Protein AF-A0A9X0QGB3-F1 (afdb_monomer_lite)

Secondary structure (DSSP, 8-state):
--SSSEEE--SSSS-SEEE-S-S--EEEEEEEE--SS-EEEEEEES-HHHHHHHHHHT---S---TTS--EEEEEEEEESBSS---EEEEEEE-STT-EEEEEEEEE-SSSBT-STTTS--SEEEEE-STT-EEEEEEEE--SS-SEEE-SSSEEEEEEEEE--S--SSGGGSEETTEEB--SEEE-TT-SEEEEEEEEEEE-B-SS---EEEEEEE----TEEEEEEEEEEE-SSB-EEEEEETTBSPPBSGGGTT-EEEEEEE-

Radius of gyration: 17.64 Å; chains: 1; bounding box: 44×46×42 Å

pLDDT: mean 97.66, std 2.08, range [84.62, 98.94]

Organism: NCBI:txid3069689

Structure (mmCIF, N/CA/C/O backbone):
data_AF-A0A9X0QGB3-F1
#
_entry.id   AF-A0A9X0QGB3-F1
#
loop_
_atom_site.group_PDB
_atom_site.id
_atom_site.type_symbol
_atom_site.label_atom_id
_atom_site.label_alt_id
_atom_site.label_comp_id
_atom_site.label_asym_id
_atom_site.label_entity_id
_atom_site.label_seq_id
_atom_site.pdbx_PDB_ins_code
_atom_site.Cartn_x
_atom_site.Cartn_y
_atom_site.Cartn_z
_atom_site.occupancy
_atom_site.B_iso_or_equiv
_atom_site.auth_seq_id
_atom_site.auth_comp_id
_atom_site.auth_asym_id
_atom_site.auth_atom_id
_atom_site.pdbx_PDB_model_num
ATOM 1 N N . MET A 1 1 ? 3.458 -7.429 -21.457 1.00 93.25 1 MET A N 1
ATOM 2 C CA . MET A 1 1 ? 2.110 -7.986 -21.660 1.00 93.25 1 MET A CA 1
ATOM 3 C C . MET A 1 1 ? 2.120 -9.476 -21.364 1.00 93.25 1 MET A C 1
ATOM 5 O O . MET A 1 1 ? 2.859 -10.210 -22.015 1.00 93.25 1 MET A O 1
ATOM 9 N N . GLY A 1 2 ? 1.345 -9.898 -20.371 1.00 96.50 2 GLY A N 1
ATOM 10 C CA . GLY A 1 2 ? 0.976 -11.287 -20.128 1.00 96.50 2 GLY A CA 1
ATOM 11 C C . GLY A 1 2 ? -0.366 -11.629 -20.775 1.00 96.50 2 GLY A C 1
ATOM 12 O O . GLY A 1 2 ? -1.129 -10.748 -21.163 1.00 96.50 2 GLY A O 1
ATOM 13 N N . LEU A 1 3 ? -0.636 -12.925 -20.931 1.00 96.31 3 LEU A N 1
ATOM 14 C CA . LEU A 1 3 ? -1.880 -13.450 -21.494 1.00 96.31 3 LEU A CA 1
ATOM 15 C C . LEU A 1 3 ? -2.358 -14.616 -20.631 1.00 96.31 3 LEU A C 1
ATOM 17 O O . LEU A 1 3 ? -1.560 -15.483 -20.281 1.00 96.31 3 LEU A O 1
ATOM 21 N N . GLY A 1 4 ? -3.655 -14.643 -20.314 1.00 96.31 4 GLY A N 1
ATOM 22 C CA . GLY A 1 4 ? -4.267 -15.735 -19.552 1.00 96.31 4 GLY A CA 1
ATOM 23 C C . GLY A 1 4 ? -3.737 -15.862 -18.122 1.00 96.31 4 GLY A C 1
ATOM 24 O O . GLY A 1 4 ? -3.423 -16.973 -17.706 1.00 96.31 4 GLY A O 1
ATOM 25 N N . PHE A 1 5 ? -3.624 -14.740 -17.395 1.00 93.94 5 PHE A N 1
ATOM 26 C CA . PHE A 1 5 ? -3.055 -14.679 -16.041 1.00 93.94 5 PHE A CA 1
ATOM 27 C C . PHE A 1 5 ? -1.635 -15.255 -15.972 1.00 93.94 5 PHE A C 1
ATOM 29 O O . PHE A 1 5 ? -1.345 -16.171 -15.204 1.00 93.94 5 PHE A O 1
ATOM 36 N N . ALA A 1 6 ? -0.738 -14.728 -16.809 1.00 98.25 6 ALA A N 1
ATOM 37 C CA . ALA A 1 6 ? 0.665 -15.111 -16.760 1.00 98.25 6 ALA A CA 1
ATOM 38 C C . ALA A 1 6 ? 1.263 -14.734 -15.393 1.00 98.25 6 ALA A C 1
ATOM 40 O O . ALA A 1 6 ? 1.235 -13.566 -15.002 1.00 98.25 6 ALA A O 1
ATOM 41 N N . THR A 1 7 ? 1.808 -15.728 -14.689 1.00 98.31 7 THR A N 1
ATOM 42 C CA . THR A 1 7 ? 2.266 -15.574 -13.302 1.00 98.31 7 THR A CA 1
ATOM 43 C C . THR A 1 7 ? 3.784 -15.634 -13.193 1.00 98.31 7 THR A C 1
ATOM 45 O O . THR A 1 7 ? 4.412 -16.595 -13.645 1.00 98.31 7 THR A O 1
ATOM 48 N N . LEU A 1 8 ? 4.376 -14.637 -12.539 1.00 98.25 8 LEU A N 1
ATOM 49 C CA . LEU A 1 8 ? 5.788 -14.608 -12.161 1.00 98.25 8 LEU A CA 1
ATOM 50 C C . LEU A 1 8 ? 5.938 -14.956 -10.677 1.00 98.25 8 LEU A C 1
ATOM 52 O O . LEU A 1 8 ? 5.224 -14.402 -9.849 1.00 98.25 8 LEU A O 1
ATOM 56 N N . VAL A 1 9 ? 6.889 -15.840 -10.346 1.00 98.25 9 VAL A N 1
ATOM 57 C CA . VAL A 1 9 ? 7.173 -16.254 -8.957 1.00 98.25 9 VAL A CA 1
ATOM 58 C C . VAL A 1 9 ? 8.681 -16.159 -8.675 1.00 98.25 9 VAL A C 1
ATOM 60 O O . VAL A 1 9 ? 9.436 -17.042 -9.108 1.00 98.25 9 VAL A O 1
ATOM 63 N N . PRO A 1 10 ? 9.174 -15.119 -7.975 1.00 97.88 10 PRO A N 1
ATOM 64 C CA . PRO A 1 10 ? 10.599 -14.953 -7.712 1.00 97.88 10 PRO A CA 1
ATOM 65 C C . PRO A 1 10 ? 11.098 -15.984 -6.693 1.00 97.88 10 PRO A C 1
ATOM 67 O O . PRO A 1 10 ? 10.566 -16.104 -5.600 1.00 97.88 10 PRO A O 1
ATOM 70 N N . GLN A 1 11 ? 12.159 -16.724 -7.018 1.00 97.62 11 GLN A N 1
ATOM 71 C CA . GLN A 1 11 ? 12.606 -17.858 -6.187 1.00 97.62 11 GLN A CA 1
ATOM 72 C C . GLN A 1 11 ? 13.685 -17.511 -5.151 1.00 97.62 11 GLN A C 1
ATOM 74 O O . GLN A 1 11 ? 13.979 -18.316 -4.273 1.00 97.62 11 GLN A O 1
ATOM 79 N N . THR A 1 12 ? 14.333 -16.349 -5.272 1.00 97.31 12 THR A N 1
ATOM 80 C CA . THR A 1 12 ? 15.612 -16.068 -4.588 1.00 97.31 12 THR A CA 1
ATOM 81 C C . THR A 1 12 ? 15.587 -14.830 -3.690 1.00 97.31 12 THR A C 1
ATOM 83 O O . THR A 1 12 ? 16.646 -14.331 -3.315 1.00 97.31 12 THR A O 1
ATOM 86 N N . GLY A 1 13 ? 14.400 -14.305 -3.368 1.00 97.00 13 GLY A N 1
ATOM 87 C CA . GLY A 1 13 ? 14.244 -13.059 -2.604 1.00 97.00 13 GLY A CA 1
ATOM 88 C C . GLY A 1 13 ? 14.617 -11.792 -3.387 1.00 97.00 13 GLY A C 1
ATOM 89 O O . GLY A 1 13 ? 14.736 -10.711 -2.814 1.00 97.00 13 GLY A O 1
ATOM 90 N N . ARG A 1 14 ? 14.849 -11.916 -4.699 1.00 97.81 14 ARG A N 1
ATOM 91 C CA . ARG A 1 14 ? 15.014 -10.784 -5.619 1.00 97.81 14 ARG A CA 1
ATOM 92 C C . ARG A 1 14 ? 13.658 -10.411 -6.218 1.00 97.81 14 ARG A C 1
ATOM 94 O O . ARG A 1 14 ? 12.838 -11.314 -6.377 1.00 97.81 14 ARG A O 1
ATOM 101 N N . PRO A 1 15 ? 13.455 -9.150 -6.634 1.00 98.31 15 PRO A N 1
ATOM 102 C CA . PRO A 1 15 ? 12.232 -8.767 -7.327 1.00 98.31 15 PRO A CA 1
ATOM 103 C C . PRO A 1 15 ? 11.982 -9.644 -8.553 1.00 98.31 15 PRO A C 1
ATOM 105 O O . PRO A 1 15 ? 12.921 -10.036 -9.253 1.00 98.31 15 PRO A O 1
ATOM 108 N N . ALA A 1 16 ? 10.711 -9.935 -8.817 1.00 98.31 16 ALA A N 1
ATOM 109 C CA . ALA A 1 16 ? 10.294 -10.618 -10.034 1.00 98.31 16 ALA A CA 1
ATOM 110 C C . ALA A 1 16 ? 10.529 -9.736 -11.264 1.00 98.31 16 ALA A C 1
ATOM 112 O O . ALA A 1 16 ? 10.868 -10.240 -12.335 1.00 98.31 16 ALA A O 1
ATOM 113 N N . LEU A 1 17 ? 10.369 -8.420 -11.100 1.00 98.31 17 LEU A N 1
ATOM 114 C CA . LEU A 1 17 ? 10.538 -7.450 -12.167 1.00 98.31 17 LEU A CA 1
ATOM 115 C C . LEU A 1 17 ? 11.122 -6.145 -11.626 1.00 98.31 17 LEU A C 1
ATOM 117 O O . LEU A 1 17 ? 10.675 -5.610 -10.611 1.00 98.31 17 LEU A O 1
ATOM 121 N N . THR A 1 18 ? 12.119 -5.626 -12.337 1.00 98.25 18 THR A N 1
ATOM 122 C CA . THR A 1 18 ? 12.673 -4.293 -12.115 1.00 98.25 18 THR A CA 1
ATOM 123 C C . THR A 1 18 ? 12.705 -3.525 -13.431 1.00 98.25 18 THR A C 1
ATOM 125 O O . THR A 1 18 ? 13.035 -4.079 -14.480 1.00 98.25 18 THR A O 1
ATOM 128 N N . VAL A 1 19 ? 12.371 -2.241 -13.373 1.00 98.06 19 VAL A N 1
ATOM 129 C CA . VAL A 1 19 ? 12.471 -1.299 -14.492 1.00 98.06 19 VAL A CA 1
ATOM 130 C C . VAL A 1 19 ? 13.402 -0.172 -14.072 1.00 98.06 19 VAL A C 1
ATOM 132 O O . VAL A 1 19 ? 13.323 0.328 -12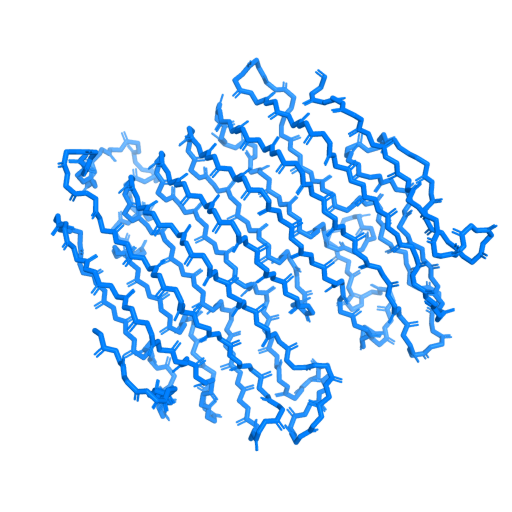.951 1.00 98.06 19 VAL A O 1
ATOM 135 N N . THR A 1 20 ? 14.337 0.198 -14.941 1.00 96.81 20 THR A N 1
ATOM 136 C CA . THR A 1 20 ? 15.199 1.368 -14.728 1.00 96.81 20 THR A CA 1
ATOM 137 C C . THR A 1 20 ? 14.420 2.664 -14.947 1.00 96.81 20 THR A C 1
ATOM 139 O O . THR A 1 20 ? 13.311 2.634 -15.454 1.00 96.81 20 THR A O 1
ATOM 142 N N . ASP A 1 21 ? 15.001 3.808 -14.603 1.00 97.00 21 ASP A N 1
ATOM 143 C CA . ASP A 1 21 ? 14.360 5.107 -14.823 1.00 97.00 21 ASP A CA 1
ATOM 144 C C . ASP A 1 21 ? 14.373 5.485 -16.318 1.00 97.00 21 ASP A C 1
ATOM 146 O O . ASP A 1 21 ? 15.359 6.023 -16.824 1.00 97.00 21 ASP A O 1
ATOM 150 N N . VAL A 1 22 ? 13.337 5.076 -17.055 1.00 97.31 22 VAL A N 1
ATOM 151 C CA . VAL A 1 22 ? 13.201 5.248 -18.511 1.00 97.31 22 VAL A CA 1
ATOM 152 C C . VAL A 1 22 ? 11.745 5.517 -18.902 1.00 97.31 22 VAL A C 1
ATOM 154 O O . VAL A 1 22 ? 10.813 5.118 -18.203 1.00 97.31 22 VAL A O 1
A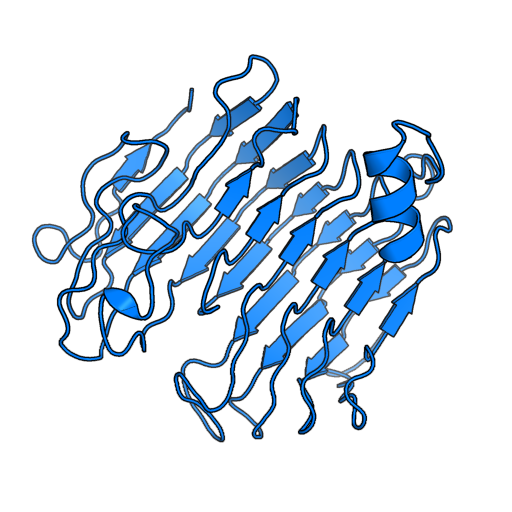TOM 157 N N . ASP A 1 23 ? 11.560 6.149 -20.058 1.00 98.38 23 ASP A N 1
ATOM 158 C CA . ASP A 1 23 ? 10.240 6.464 -20.606 1.00 98.38 23 ASP A CA 1
ATOM 159 C C . ASP A 1 23 ? 9.480 5.215 -21.094 1.00 98.38 23 ASP A C 1
ATOM 161 O O . ASP A 1 23 ? 10.065 4.283 -21.656 1.00 98.38 23 ASP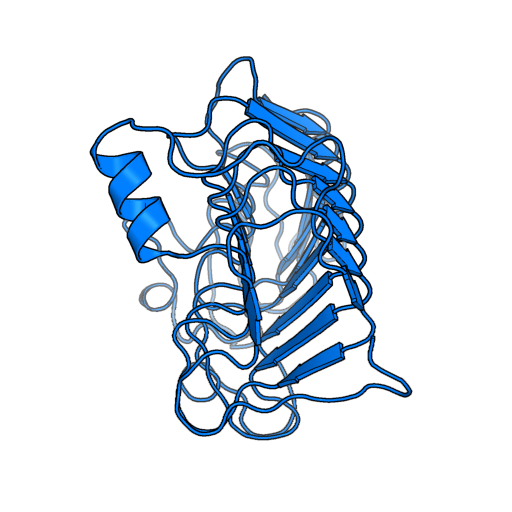 A O 1
ATOM 165 N N . GLY A 1 24 ? 8.151 5.259 -20.993 1.00 98.31 24 GLY A N 1
ATOM 166 C CA . GLY A 1 24 ? 7.229 4.497 -21.839 1.00 98.31 24 GLY A CA 1
ATOM 167 C C . GLY A 1 24 ? 7.189 2.981 -21.644 1.00 98.31 24 GLY A C 1
ATOM 168 O O . GLY A 1 24 ? 6.724 2.271 -22.540 1.00 98.31 24 GLY A O 1
ATOM 169 N N . VAL A 1 25 ? 7.671 2.446 -20.520 1.00 98.69 25 VAL A N 1
ATOM 170 C CA . VAL A 1 25 ? 7.584 1.003 -20.255 1.00 98.69 25 VAL A CA 1
ATOM 171 C C . VAL A 1 25 ? 6.155 0.639 -19.867 1.00 98.69 25 VAL A C 1
ATOM 173 O O . VAL A 1 25 ? 5.602 1.202 -18.931 1.00 98.69 25 VAL A O 1
ATOM 176 N N . GLN A 1 26 ? 5.566 -0.335 -20.560 1.00 98.62 26 GLN A N 1
ATOM 177 C CA . GLN A 1 26 ? 4.203 -0.808 -20.300 1.00 98.62 26 GLN A CA 1
ATOM 178 C C . GLN A 1 26 ? 4.228 -2.249 -19.782 1.00 98.62 26 GLN A C 1
ATOM 180 O O . GLN A 1 26 ? 4.602 -3.187 -20.500 1.00 98.62 26 GLN A O 1
ATOM 185 N N . ILE A 1 27 ? 3.822 -2.435 -18.529 1.00 98.62 27 ILE A N 1
ATOM 186 C CA . ILE A 1 27 ? 3.686 -3.743 -17.886 1.00 98.62 27 ILE A CA 1
ATOM 187 C C . ILE A 1 27 ? 2.198 -4.038 -17.782 1.00 98.62 27 ILE A C 1
ATOM 189 O O . ILE A 1 27 ? 1.470 -3.286 -17.152 1.00 98.62 27 ILE A O 1
ATOM 193 N N . THR A 1 28 ? 1.743 -5.126 -18.402 1.00 98.44 28 THR A N 1
ATOM 194 C CA . THR A 1 28 ? 0.307 -5.411 -18.466 1.00 98.44 28 THR A CA 1
ATOM 195 C C . THR A 1 28 ? -0.032 -6.880 -18.290 1.00 98.44 28 THR A C 1
ATOM 197 O O . THR A 1 28 ? 0.720 -7.729 -18.785 1.00 98.44 28 THR A O 1
ATOM 200 N N . GLY A 1 29 ? -1.164 -7.172 -17.642 1.00 98.25 29 GLY A N 1
ATOM 201 C CA . GLY A 1 29 ? -1.794 -8.498 -17.611 1.00 98.25 29 GLY A CA 1
ATOM 202 C C . GLY A 1 29 ? -0.965 -9.577 -16.913 1.00 98.25 29 GLY A C 1
ATOM 203 O O . GLY A 1 29 ? -0.804 -10.677 -17.455 1.00 98.25 29 GLY A O 1
ATOM 204 N N . LEU A 1 30 ? -0.382 -9.256 -15.756 1.00 98.56 30 LEU A N 1
ATOM 205 C CA . LEU A 1 30 ? 0.487 -10.160 -14.995 1.00 98.56 30 LEU A CA 1
ATOM 206 C C . LEU A 1 30 ? -0.054 -10.409 -13.591 1.00 98.56 30 LEU A C 1
ATOM 208 O O . LEU A 1 30 ? -0.553 -9.499 -12.940 1.00 98.56 30 LEU A O 1
ATOM 212 N N . ILE A 1 31 ? 0.162 -11.625 -13.094 1.00 98.62 31 ILE A N 1
ATOM 213 C CA . ILE A 1 31 ? 0.163 -11.900 -11.657 1.00 98.62 31 ILE A CA 1
ATOM 214 C C . ILE A 1 31 ? 1.617 -11.994 -11.195 1.00 98.62 31 ILE A C 1
ATOM 216 O O . ILE A 1 31 ? 2.439 -12.667 -11.821 1.00 98.62 31 ILE A O 1
ATOM 220 N N . VAL A 1 32 ? 1.944 -11.365 -10.074 1.00 98.75 32 VAL A N 1
ATOM 221 C CA . VAL A 1 32 ? 3.217 -11.541 -9.379 1.00 98.75 32 VAL A CA 1
ATOM 222 C C . VAL A 1 32 ? 2.941 -12.205 -8.032 1.00 98.75 32 VAL A C 1
ATOM 224 O O . VAL A 1 32 ? 2.448 -11.577 -7.098 1.00 98.75 32 VAL A O 1
ATOM 227 N N . ASP A 1 33 ? 3.224 -13.504 -7.953 1.00 98.44 33 ASP A N 1
ATOM 228 C CA . ASP A 1 33 ? 3.024 -14.322 -6.752 1.00 98.44 33 ASP A CA 1
ATOM 229 C C . ASP A 1 33 ? 4.316 -14.314 -5.932 1.00 98.44 33 ASP A C 1
ATOM 231 O O . ASP A 1 33 ? 5.399 -14.556 -6.474 1.00 98.44 33 ASP A O 1
ATOM 235 N N . ALA A 1 34 ? 4.240 -14.041 -4.633 1.00 98.69 34 ALA A N 1
ATOM 236 C CA . ALA A 1 34 ? 5.412 -14.070 -3.772 1.00 98.69 34 ALA A CA 1
ATOM 237 C C . ALA A 1 34 ? 5.988 -15.490 -3.695 1.00 98.69 34 ALA A C 1
ATOM 239 O O . ALA A 1 34 ? 5.269 -16.473 -3.516 1.00 98.69 34 ALA A O 1
ATOM 240 N N . GLY A 1 35 ? 7.309 -15.604 -3.821 1.00 98.00 35 GLY A N 1
ATOM 241 C CA . GLY A 1 35 ? 7.983 -16.892 -3.718 1.00 98.00 35 GLY A CA 1
ATOM 242 C C . GLY A 1 35 ? 8.374 -17.276 -2.290 1.00 98.00 35 GLY A C 1
ATOM 243 O O . GLY A 1 35 ? 8.148 -16.523 -1.342 1.00 98.00 35 GLY A O 1
ATOM 244 N N . PRO A 1 36 ? 9.017 -18.446 -2.129 1.00 96.56 36 PRO A N 1
ATOM 245 C CA . PRO A 1 36 ? 9.307 -19.035 -0.819 1.00 96.56 36 PRO A CA 1
ATOM 246 C C . PRO A 1 36 ? 10.384 -18.291 -0.014 1.00 96.56 36 PRO A C 1
ATOM 248 O O . PRO A 1 36 ? 10.528 -18.525 1.183 1.00 96.56 36 PRO A O 1
ATOM 251 N N . VAL A 1 37 ? 11.172 -17.428 -0.662 1.00 98.12 37 VAL A N 1
ATOM 252 C CA . VAL A 1 37 ? 12.178 -16.579 -0.012 1.00 98.12 37 VAL A CA 1
ATOM 253 C C . VAL A 1 37 ? 11.680 -15.141 -0.057 1.00 98.12 37 VAL A C 1
ATOM 255 O O . VAL A 1 37 ? 11.424 -14.628 -1.148 1.00 98.12 37 VAL A O 1
ATOM 258 N N . ASN A 1 38 ? 11.595 -14.497 1.112 1.00 98.69 38 ASN A N 1
ATOM 259 C CA . ASN A 1 38 ? 11.112 -13.123 1.232 1.00 98.69 38 ASN A CA 1
ATOM 260 C C . ASN A 1 38 ? 11.843 -12.186 0.264 1.00 98.69 38 ASN A C 1
ATOM 262 O O . ASN A 1 38 ? 13.071 -12.070 0.319 1.00 98.69 38 ASN A O 1
ATOM 266 N N . SER A 1 39 ? 11.083 -11.496 -0.582 1.00 98.75 39 SER A N 1
ATOM 267 C CA . SER A 1 39 ? 11.616 -10.437 -1.444 1.00 98.75 39 SER A CA 1
ATOM 268 C C . SER A 1 39 ? 11.451 -9.078 -0.771 1.00 98.75 39 SER A C 1
ATOM 270 O O . SER A 1 39 ? 10.412 -8.813 -0.176 1.00 98.75 39 SER A O 1
ATOM 272 N N . SER A 1 40 ? 12.450 -8.194 -0.856 1.00 98.19 40 SER A N 1
ATOM 273 C CA . SER A 1 40 ? 12.273 -6.820 -0.354 1.00 98.19 40 SER A CA 1
ATOM 274 C C . SER A 1 40 ? 11.158 -6.100 -1.116 1.00 98.19 40 SER A C 1
ATOM 276 O O . SER A 1 40 ? 10.321 -5.442 -0.512 1.00 98.19 40 SER A O 1
ATOM 278 N N . THR A 1 41 ? 11.132 -6.289 -2.434 1.00 98.62 41 THR A N 1
ATOM 279 C CA . THR A 1 41 ? 10.084 -5.837 -3.350 1.00 98.62 41 THR A CA 1
ATOM 280 C C . THR A 1 41 ? 9.747 -6.950 -4.337 1.00 98.62 41 THR A C 1
ATOM 282 O O . THR A 1 41 ? 10.635 -7.733 -4.682 1.00 98.62 41 THR A O 1
ATOM 285 N N . LEU A 1 42 ? 8.500 -7.042 -4.810 1.00 98.81 42 LEU A N 1
ATOM 286 C CA . LEU A 1 42 ? 8.146 -7.949 -5.914 1.00 98.81 42 LEU A CA 1
ATOM 287 C C . LEU A 1 42 ? 8.301 -7.261 -7.274 1.00 98.81 42 LEU A C 1
ATOM 289 O O . LEU A 1 42 ? 8.896 -7.839 -8.188 1.00 98.81 42 LEU A O 1
ATOM 293 N N . VAL A 1 43 ? 7.814 -6.025 -7.388 1.00 98.88 43 VAL A N 1
ATOM 294 C CA . VAL A 1 43 ? 7.951 -5.165 -8.569 1.00 98.88 43 VAL A CA 1
ATOM 295 C C . VAL A 1 43 ? 8.537 -3.820 -8.164 1.00 98.88 43 VAL A C 1
ATOM 297 O O . VAL A 1 43 ? 8.126 -3.218 -7.174 1.00 98.88 43 VAL A O 1
ATOM 300 N N . GLN A 1 44 ? 9.498 -3.348 -8.953 1.00 98.75 44 GLN A N 1
ATOM 301 C CA . GLN A 1 44 ? 10.169 -2.073 -8.736 1.00 98.75 44 GLN A CA 1
ATOM 302 C C . GLN A 1 44 ? 10.284 -1.274 -10.037 1.00 98.75 44 GLN A C 1
ATOM 304 O O . GLN A 1 44 ? 10.848 -1.770 -11.015 1.00 98.75 44 GLN A O 1
ATOM 309 N N . LEU A 1 45 ? 9.835 -0.018 -10.029 1.00 98.62 45 LEU A N 1
ATOM 310 C CA . LEU A 1 45 ? 10.067 0.942 -11.115 1.00 98.62 45 LEU A CA 1
ATOM 311 C C . LEU A 1 45 ? 10.992 2.051 -10.619 1.00 98.62 45 LEU A C 1
ATOM 313 O O . LEU A 1 45 ? 10.659 2.747 -9.667 1.00 98.62 45 LEU A O 1
ATOM 317 N N . GLY A 1 46 ? 12.158 2.206 -11.239 1.00 97.81 46 GLY A N 1
ATOM 318 C CA . GLY A 1 46 ? 13.215 3.102 -10.776 1.00 97.81 46 GLY A CA 1
ATOM 319 C C . GLY A 1 46 ? 14.004 2.526 -9.589 1.00 97.81 46 GLY A C 1
ATOM 320 O O . GLY A 1 46 ? 13.510 1.724 -8.795 1.00 97.81 46 GLY A O 1
ATOM 321 N N . ASN A 1 47 ? 15.274 2.915 -9.455 1.00 96.25 47 ASN A N 1
ATOM 322 C CA . ASN A 1 47 ? 16.198 2.316 -8.485 1.00 96.25 47 ASN A CA 1
ATOM 323 C C . ASN A 1 47 ? 16.073 2.932 -7.075 1.00 96.25 47 ASN A C 1
ATOM 325 O O . ASN A 1 47 ? 16.390 4.107 -6.897 1.00 96.25 47 ASN A O 1
ATOM 329 N N . SER A 1 48 ? 15.754 2.130 -6.050 1.00 94.12 48 SER A N 1
ATOM 330 C CA . SER A 1 48 ? 15.555 2.613 -4.666 1.00 94.12 48 SER A CA 1
ATOM 331 C C . SER A 1 48 ? 16.787 3.308 -4.101 1.00 94.12 48 SER A C 1
ATOM 333 O O . SER A 1 48 ? 16.682 4.333 -3.441 1.00 94.12 48 SER A O 1
ATOM 335 N N . ARG A 1 49 ? 17.990 2.767 -4.352 1.00 93.88 49 ARG A N 1
ATOM 336 C CA . ARG A 1 49 ? 19.228 3.329 -3.788 1.00 93.88 49 ARG A CA 1
ATOM 337 C C . ARG A 1 49 ? 19.525 4.699 -4.377 1.00 93.88 49 ARG A C 1
ATOM 339 O O . ARG A 1 49 ? 19.956 5.586 -3.644 1.00 93.88 49 ARG A O 1
ATOM 346 N N . LEU A 1 50 ? 19.298 4.866 -5.680 1.00 95.25 50 LEU A N 1
ATOM 347 C CA . LEU A 1 50 ? 19.415 6.167 -6.332 1.00 95.25 50 LEU A CA 1
ATOM 348 C C . LEU A 1 50 ? 18.333 7.124 -5.837 1.00 95.25 50 LEU A C 1
ATOM 350 O O . LEU A 1 50 ? 18.648 8.285 -5.602 1.00 95.25 50 LEU A O 1
ATOM 354 N N . ARG A 1 51 ? 17.106 6.639 -5.606 1.00 95.50 51 ARG A N 1
ATOM 355 C CA . ARG A 1 51 ? 16.007 7.450 -5.070 1.00 95.50 51 ARG A CA 1
ATOM 356 C C . ARG A 1 51 ? 16.312 7.973 -3.676 1.00 95.50 51 ARG A C 1
ATOM 358 O O . ARG A 1 51 ? 16.352 9.179 -3.473 1.00 95.50 51 ARG A O 1
ATOM 365 N N . SER A 1 52 ? 16.655 7.087 -2.746 1.00 93.75 52 SER A N 1
ATOM 366 C CA . SER A 1 52 ? 17.021 7.488 -1.387 1.00 93.75 52 SER A CA 1
ATOM 367 C C . SER A 1 52 ? 18.245 8.407 -1.359 1.00 93.75 52 SER A C 1
ATOM 369 O O . SER A 1 52 ? 18.336 9.292 -0.510 1.00 93.75 52 SER A O 1
ATOM 371 N N . PHE A 1 53 ? 19.207 8.214 -2.269 1.00 95.56 53 PHE A N 1
ATOM 372 C CA . PHE A 1 53 ? 20.339 9.128 -2.412 1.00 95.56 53 PHE A CA 1
ATOM 373 C C . PHE A 1 53 ? 19.887 10.510 -2.904 1.00 95.56 53 PHE A C 1
ATOM 375 O O . PHE A 1 53 ? 20.284 11.513 -2.313 1.00 95.56 53 PHE A O 1
ATOM 382 N N . ALA A 1 54 ? 19.040 10.561 -3.934 1.00 93.50 54 ALA A N 1
ATOM 383 C CA . ALA A 1 54 ? 18.475 11.793 -4.474 1.00 93.50 54 ALA A CA 1
ATOM 384 C C . ALA A 1 54 ? 17.731 12.595 -3.395 1.00 93.50 54 ALA A C 1
ATOM 386 O O . ALA A 1 54 ? 18.066 13.757 -3.162 1.00 93.50 54 ALA A O 1
ATOM 387 N N . ASP A 1 55 ? 16.831 11.941 -2.655 1.00 91.25 55 ASP A N 1
ATOM 388 C CA . ASP A 1 55 ? 16.055 12.559 -1.573 1.00 91.25 55 ASP A CA 1
ATOM 389 C C . ASP A 1 55 ? 16.953 13.087 -0.451 1.00 91.25 55 ASP A C 1
ATOM 391 O O . ASP A 1 55 ? 16.805 14.221 0.003 1.00 91.25 55 ASP A O 1
ATOM 395 N N . ARG A 1 56 ? 17.938 12.286 -0.021 1.00 92.94 56 ARG A N 1
ATOM 396 C CA . ARG A 1 56 ? 18.843 12.648 1.079 1.00 92.94 56 ARG A CA 1
ATOM 397 C C . ARG A 1 56 ? 19.648 13.914 0.794 1.00 92.94 56 ARG A C 1
ATOM 399 O O . ARG A 1 56 ? 19.972 14.647 1.728 1.00 92.94 56 ARG A O 1
ATOM 406 N N . PHE A 1 57 ? 20.024 14.131 -0.462 1.00 94.19 57 PHE A N 1
ATOM 407 C CA . PHE A 1 57 ? 20.849 15.267 -0.870 1.00 94.19 57 PHE A CA 1
ATOM 408 C C . PHE A 1 57 ? 20.055 16.370 -1.578 1.00 94.19 57 PHE A C 1
ATOM 410 O O . PHE A 1 57 ? 20.652 17.376 -1.960 1.00 94.19 57 PHE A O 1
ATOM 417 N N . GLY A 1 58 ? 18.736 16.211 -1.734 1.00 89.69 58 GLY A N 1
ATOM 418 C CA . GLY A 1 58 ? 17.878 17.174 -2.426 1.00 89.69 58 GLY A CA 1
ATOM 419 C C . GLY A 1 58 ? 18.291 17.402 -3.882 1.00 89.69 58 GLY A C 1
ATOM 420 O O . GLY A 1 58 ? 18.214 18.527 -4.373 1.00 89.69 58 GLY A O 1
ATOM 421 N N . ILE A 1 59 ? 18.792 16.363 -4.555 1.00 92.12 59 ILE A N 1
ATOM 422 C CA . ILE A 1 59 ? 19.209 16.429 -5.960 1.00 92.12 59 ILE A CA 1
ATOM 423 C C . ILE A 1 59 ? 18.202 15.695 -6.836 1.00 92.12 59 ILE A C 1
ATOM 425 O O . ILE A 1 59 ? 17.636 14.687 -6.427 1.00 92.12 59 ILE A O 1
ATOM 429 N N . ASN A 1 60 ? 18.014 16.164 -8.066 1.00 86.75 60 ASN A N 1
ATOM 430 C CA . ASN A 1 60 ? 17.160 15.473 -9.018 1.00 86.75 60 ASN A CA 1
ATOM 431 C C . ASN A 1 60 ? 17.985 14.469 -9.843 1.00 86.75 60 ASN A C 1
ATOM 433 O O . ASN A 1 60 ? 18.857 14.871 -10.614 1.00 86.75 60 ASN A O 1
ATOM 437 N N . LEU A 1 61 ? 17.721 13.173 -9.651 1.00 92.44 61 LEU A N 1
ATOM 438 C CA . LEU A 1 61 ? 18.306 12.076 -10.433 1.00 92.44 61 LEU A CA 1
ATOM 439 C C . LEU A 1 61 ? 17.272 11.289 -11.248 1.00 92.44 61 LEU A C 1
ATOM 441 O O . LEU A 1 61 ? 17.670 10.366 -11.953 1.00 92.44 61 LEU A O 1
ATOM 445 N N . PHE A 1 62 ? 15.985 11.621 -11.126 1.00 94.00 62 PHE A N 1
ATOM 446 C CA . PHE A 1 62 ? 14.887 10.893 -11.759 1.00 94.00 62 PHE A CA 1
ATOM 447 C C . PHE A 1 62 ? 14.249 11.776 -12.826 1.00 94.00 62 PHE A C 1
ATOM 449 O O . PHE A 1 62 ? 13.964 12.952 -12.589 1.00 94.00 62 PHE A O 1
ATOM 456 N N . GLY A 1 63 ? 14.069 11.224 -14.020 1.00 91.00 63 GLY A N 1
ATOM 457 C CA . GLY A 1 63 ? 13.532 11.948 -15.163 1.00 91.00 63 GLY A CA 1
ATOM 458 C C . GLY A 1 63 ? 12.126 12.497 -14.915 1.00 91.00 63 GLY A C 1
ATOM 459 O O . GLY A 1 63 ? 11.398 12.053 -14.030 1.00 91.00 63 GLY A O 1
ATOM 460 N N . ASN A 1 64 ? 11.746 13.492 -15.717 1.00 96.38 64 ASN A N 1
ATOM 461 C CA . ASN A 1 64 ? 10.336 13.779 -15.956 1.00 96.38 64 ASN A CA 1
ATOM 462 C C . ASN A 1 64 ? 9.899 12.908 -17.137 1.00 96.38 64 ASN A C 1
ATOM 464 O O . ASN A 1 64 ? 10.472 13.022 -18.223 1.00 96.38 64 ASN A O 1
ATOM 468 N N . HIS A 1 65 ? 8.894 12.074 -16.911 1.00 98.19 65 HIS A N 1
ATOM 469 C CA . HIS A 1 65 ? 8.352 11.120 -17.869 1.00 98.19 65 HIS A CA 1
ATOM 470 C C . HIS A 1 65 ? 6.933 11.494 -18.321 1.00 98.19 65 HIS A C 1
ATOM 472 O O . HIS A 1 65 ? 6.302 10.726 -19.039 1.00 98.19 65 HIS A O 1
ATOM 478 N N . ALA A 1 66 ? 6.425 12.685 -17.983 1.00 98.25 66 ALA A N 1
ATOM 479 C CA . ALA A 1 66 ? 5.036 13.090 -18.232 1.00 98.25 66 ALA A CA 1
ATOM 480 C C . ALA A 1 66 ? 4.599 12.996 -19.709 1.00 98.25 66 ALA A C 1
ATOM 482 O O . ALA A 1 66 ? 3.426 12.783 -20.002 1.00 98.25 66 ALA A O 1
ATOM 483 N N . SER A 1 67 ? 5.529 13.150 -20.660 1.00 98.38 67 SER A N 1
ATOM 484 C CA . SER A 1 67 ? 5.224 13.030 -22.098 1.00 98.38 67 SER A CA 1
ATOM 485 C C . SER A 1 67 ? 5.151 11.587 -22.615 1.00 98.38 67 SER A C 1
ATOM 487 O O . SER A 1 67 ? 4.616 11.356 -23.699 1.00 98.38 67 SER A O 1
ATOM 489 N N . ASN A 1 68 ? 5.699 10.630 -21.865 1.00 98.56 68 ASN A N 1
ATOM 490 C CA . ASN A 1 68 ? 5.741 9.213 -22.211 1.00 98.56 68 ASN A CA 1
ATOM 491 C C . ASN A 1 68 ? 5.927 8.365 -20.933 1.00 98.56 68 ASN A C 1
ATOM 493 O O . ASN A 1 68 ? 7.010 7.811 -20.711 1.00 98.56 68 ASN A O 1
ATOM 497 N N . PRO A 1 69 ? 4.912 8.305 -20.055 1.00 98.62 69 PRO A N 1
ATOM 498 C CA . PRO A 1 69 ? 5.052 7.686 -18.745 1.00 98.62 69 PRO A CA 1
ATOM 499 C C . PRO A 1 69 ? 5.149 6.162 -18.838 1.00 98.62 69 PRO A C 1
ATOM 501 O O . PRO A 1 69 ? 4.595 5.531 -19.743 1.00 98.62 69 PRO A O 1
ATOM 504 N N . SER A 1 70 ? 5.833 5.556 -17.867 1.00 98.69 70 SER A N 1
ATOM 505 C CA . SER A 1 70 ? 5.738 4.110 -17.647 1.00 98.69 70 SER A CA 1
ATOM 506 C C . SER A 1 70 ? 4.412 3.764 -16.955 1.00 98.69 70 SER A C 1
ATOM 508 O O . SER A 1 70 ? 3.892 4.561 -16.177 1.00 98.69 70 SER A O 1
ATOM 510 N N . SER A 1 71 ? 3.860 2.580 -17.226 1.00 98.81 71 SER A N 1
ATOM 511 C CA . SER A 1 71 ? 2.558 2.148 -16.702 1.00 98.81 71 SER A CA 1
ATOM 512 C C . SER A 1 71 ? 2.528 0.687 -16.258 1.00 98.81 71 SER A C 1
ATOM 514 O O . SER A 1 71 ? 3.214 -0.173 -16.827 1.00 98.81 71 SER A O 1
ATOM 516 N N . LEU A 1 72 ? 1.709 0.418 -15.240 1.00 98.81 72 LEU A N 1
ATOM 517 C CA . LEU A 1 72 ? 1.262 -0.914 -14.844 1.00 98.81 72 LEU A CA 1
ATOM 518 C C . LEU A 1 72 ? -0.259 -0.963 -15.018 1.00 98.81 72 LEU A C 1
ATOM 520 O O . LEU A 1 72 ? -0.946 -0.214 -14.328 1.00 98.81 72 LEU A O 1
ATOM 524 N N . SER A 1 73 ? -0.753 -1.835 -15.901 1.00 98.69 73 SER A N 1
ATOM 525 C CA . SER A 1 73 ? -2.193 -2.038 -16.133 1.00 98.69 73 SER A CA 1
ATOM 526 C C . SER A 1 73 ? -2.599 -3.499 -15.955 1.00 98.69 73 SER A C 1
ATOM 528 O O . SER A 1 73 ? -1.964 -4.375 -16.547 1.00 98.69 73 SER A O 1
ATOM 530 N N . ASP A 1 74 ? -3.639 -3.792 -15.180 1.00 98.69 74 ASP A N 1
ATOM 531 C CA . ASP A 1 74 ? -4.075 -5.165 -14.870 1.00 98.69 74 ASP A CA 1
ATOM 532 C C . ASP A 1 74 ? -2.910 -6.003 -14.290 1.00 98.69 74 ASP A C 1
ATOM 534 O O . ASP A 1 74 ? -2.543 -7.076 -14.800 1.00 98.69 74 ASP A O 1
ATOM 538 N N . VAL A 1 75 ? -2.228 -5.456 -13.278 1.00 98.81 75 VAL A N 1
ATOM 539 C CA . VAL A 1 75 ? -1.098 -6.120 -12.609 1.00 98.81 75 VAL A CA 1
ATOM 540 C C . VAL A 1 75 ? -1.479 -6.440 -11.173 1.00 98.81 75 VAL A C 1
ATOM 542 O O . VAL A 1 75 ? -1.697 -5.552 -10.350 1.00 98.81 75 VAL A O 1
ATOM 545 N N . PHE A 1 76 ? -1.512 -7.732 -10.867 1.00 98.88 76 PHE A N 1
ATOM 546 C CA . PHE A 1 76 ? -2.022 -8.249 -9.604 1.00 98.88 76 PHE A CA 1
ATOM 547 C C . PHE A 1 76 ? -0.915 -8.905 -8.785 1.00 98.88 76 PHE A C 1
ATOM 549 O O . PHE A 1 76 ? 0.002 -9.519 -9.333 1.00 98.88 76 PHE A O 1
ATOM 556 N N . PHE A 1 77 ? -1.010 -8.820 -7.463 1.00 98.88 77 PHE A N 1
ATOM 557 C CA . PHE A 1 77 ? -0.020 -9.349 -6.533 1.00 98.88 77 PHE A CA 1
ATOM 558 C C . PHE A 1 77 ? -0.689 -10.263 -5.533 1.00 98.88 77 PHE A C 1
ATOM 560 O O . PHE A 1 77 ? -1.758 -9.955 -5.010 1.00 98.88 77 PHE A O 1
ATOM 567 N N . ARG A 1 78 ? -0.023 -11.376 -5.243 1.00 98.69 78 ARG A N 1
ATOM 568 C CA . ARG A 1 78 ? -0.492 -12.340 -4.258 1.00 98.69 78 ARG A CA 1
ATOM 569 C C . ARG A 1 78 ? 0.644 -12.753 -3.338 1.00 98.69 78 ARG A C 1
ATOM 571 O O . ARG A 1 78 ? 1.740 -13.067 -3.794 1.00 98.69 78 ARG A O 1
ATOM 578 N N . ILE A 1 79 ? 0.379 -12.758 -2.034 1.00 98.81 79 ILE A N 1
ATOM 579 C CA . ILE A 1 79 ? 1.339 -13.177 -1.007 1.00 98.81 79 ILE A CA 1
ATOM 580 C C . ILE A 1 79 ? 0.663 -14.219 -0.124 1.00 98.81 79 ILE A C 1
ATOM 582 O O . ILE A 1 79 ? -0.106 -13.872 0.772 1.00 98.81 79 ILE A O 1
ATOM 586 N N . GLY A 1 80 ? 0.915 -15.500 -0.386 1.00 98.12 80 GLY A N 1
ATOM 587 C CA . GLY A 1 80 ? 0.147 -16.588 0.222 1.00 98.12 80 GLY A CA 1
ATOM 588 C C . GLY A 1 80 ? -1.031 -17.045 -0.650 1.00 98.12 80 GLY A C 1
ATOM 589 O O . GLY A 1 80 ? -1.129 -16.735 -1.835 1.00 98.12 80 GLY A O 1
ATOM 590 N N . GLY A 1 81 ? -1.952 -17.806 -0.068 1.00 97.50 81 GLY A N 1
ATOM 591 C CA . GLY A 1 81 ? -3.213 -18.229 -0.682 1.00 97.50 81 GLY A CA 1
ATOM 592 C C . GLY A 1 81 ? -3.093 -19.425 -1.630 1.00 97.50 81 GLY A C 1
ATOM 593 O O . GLY A 1 81 ? -3.786 -20.426 -1.444 1.00 97.50 81 GLY A O 1
ATOM 594 N N . ALA A 1 82 ? -2.198 -19.371 -2.618 1.00 94.19 82 ALA A N 1
ATOM 595 C CA . ALA A 1 82 ? -1.923 -20.507 -3.510 1.00 94.19 82 ALA A CA 1
ATOM 596 C C . ALA A 1 82 ? -0.755 -21.374 -3.018 1.00 94.19 82 ALA A C 1
ATOM 598 O O . ALA A 1 82 ? -0.795 -22.602 -3.092 1.00 94.19 82 ALA A O 1
ATOM 599 N N . THR A 1 83 ? 0.283 -20.724 -2.499 1.00 91.25 83 THR A N 1
ATOM 600 C CA . THR A 1 83 ? 1.479 -21.322 -1.902 1.00 91.25 83 THR A CA 1
ATOM 601 C C . THR A 1 83 ? 1.969 -20.409 -0.785 1.00 91.25 83 THR A C 1
ATOM 603 O O . THR A 1 83 ? 1.593 -19.243 -0.737 1.00 91.25 83 THR A O 1
ATOM 606 N N . ALA A 1 84 ? 2.831 -20.906 0.102 1.00 91.25 84 ALA A N 1
ATOM 607 C CA . ALA A 1 84 ? 3.544 -20.031 1.025 1.00 91.25 84 ALA A CA 1
ATOM 608 C C . ALA A 1 84 ? 4.470 -19.078 0.250 1.00 91.25 84 ALA A C 1
ATOM 610 O O . ALA A 1 84 ? 5.196 -19.512 -0.650 1.00 91.25 84 ALA A O 1
ATOM 611 N N . GLY A 1 85 ? 4.462 -17.806 0.639 1.00 97.25 85 GLY A N 1
ATOM 612 C CA . GLY A 1 85 ? 5.346 -16.781 0.104 1.00 97.25 85 GLY A CA 1
ATOM 613 C C . GLY A 1 85 ? 5.273 -15.502 0.927 1.00 97.25 85 GLY A C 1
ATOM 614 O O . GLY A 1 85 ? 4.288 -15.269 1.627 1.00 97.25 85 GLY A O 1
ATOM 615 N N . SER A 1 86 ? 6.324 -14.693 0.865 1.00 98.56 86 SER A N 1
ATOM 616 C CA . SER A 1 86 ? 6.421 -13.430 1.600 1.00 98.56 86 SER A CA 1
ATOM 617 C C . SER A 1 86 ? 7.151 -12.360 0.795 1.00 98.56 86 SER A C 1
ATOM 619 O O . SER A 1 86 ? 8.000 -12.650 -0.057 1.00 98.56 86 SER A O 1
ATOM 621 N N . ALA A 1 87 ? 6.802 -11.106 1.054 1.00 98.75 87 ALA A N 1
ATOM 622 C CA . ALA A 1 87 ? 7.495 -9.952 0.507 1.00 98.75 87 ALA A CA 1
ATOM 623 C C . ALA A 1 87 ? 7.339 -8.769 1.453 1.00 98.75 87 ALA A C 1
ATOM 625 O O . ALA A 1 87 ? 6.254 -8.547 1.967 1.00 98.75 87 ALA A O 1
ATOM 626 N N . THR A 1 88 ? 8.382 -7.968 1.649 1.00 98.88 88 THR A N 1
ATOM 627 C CA . THR A 1 88 ? 8.278 -6.767 2.490 1.00 98.88 88 THR A CA 1
ATOM 628 C C . THR A 1 88 ? 7.369 -5.725 1.835 1.00 98.88 88 THR A C 1
ATOM 630 O O . THR A 1 88 ? 6.465 -5.202 2.477 1.00 98.88 88 THR A O 1
ATOM 633 N N . THR A 1 89 ? 7.552 -5.460 0.545 1.00 98.94 89 THR A N 1
ATOM 634 C CA . THR A 1 89 ? 6.706 -4.554 -0.239 1.00 98.94 89 THR A CA 1
ATOM 635 C C . THR A 1 89 ? 6.311 -5.232 -1.545 1.00 98.94 89 THR A C 1
ATOM 637 O O . THR A 1 89 ? 7.133 -5.904 -2.165 1.00 98.94 89 THR A O 1
ATOM 640 N N . SER A 1 90 ? 5.066 -5.102 -1.998 1.00 98.94 90 SER A N 1
ATOM 641 C CA . SER A 1 90 ? 4.697 -5.697 -3.296 1.00 98.94 90 SER A CA 1
ATOM 642 C C . SER A 1 90 ? 5.166 -4.824 -4.450 1.00 98.94 90 SER A C 1
ATOM 644 O O . SER A 1 90 ? 5.858 -5.305 -5.348 1.00 98.94 90 SER A O 1
ATOM 646 N N . ILE A 1 91 ? 4.876 -3.529 -4.374 1.00 98.88 91 ILE A N 1
ATOM 647 C CA . ILE A 1 91 ? 5.144 -2.564 -5.435 1.00 98.88 91 ILE A CA 1
ATOM 648 C C . ILE A 1 91 ? 5.915 -1.382 -4.860 1.00 98.88 91 ILE A C 1
ATOM 650 O O . ILE A 1 91 ? 5.457 -0.740 -3.917 1.00 98.88 91 ILE A O 1
ATOM 654 N N . GLU A 1 92 ? 7.061 -1.062 -5.454 1.00 98.94 92 GLU A N 1
ATOM 655 C CA . GLU A 1 92 ? 7.802 0.160 -5.144 1.00 98.94 92 GLU A CA 1
ATOM 656 C C . GLU A 1 92 ? 7.981 1.019 -6.402 1.00 98.94 92 GLU A C 1
ATOM 658 O O . GLU A 1 92 ? 8.635 0.611 -7.369 1.00 98.94 92 GLU A O 1
ATOM 663 N N . ILE A 1 93 ? 7.409 2.223 -6.379 1.00 98.88 93 ILE A N 1
ATOM 664 C CA . ILE A 1 93 ? 7.451 3.185 -7.483 1.00 98.88 93 ILE A CA 1
ATOM 665 C C . ILE A 1 93 ? 8.393 4.331 -7.123 1.00 98.88 93 ILE A C 1
ATOM 667 O O . ILE A 1 93 ? 8.072 5.191 -6.310 1.00 98.88 93 ILE A O 1
ATOM 671 N N . ASN A 1 94 ? 9.572 4.352 -7.733 1.00 98.62 94 ASN A N 1
ATOM 672 C CA . ASN A 1 94 ? 10.588 5.389 -7.550 1.00 98.62 94 ASN A CA 1
ATOM 673 C C . ASN A 1 94 ? 10.639 6.396 -8.699 1.00 98.62 94 ASN A C 1
ATOM 675 O O . ASN A 1 94 ? 10.999 7.548 -8.461 1.00 98.62 94 ASN A O 1
ATOM 679 N N . SER A 1 95 ? 10.314 5.958 -9.917 1.00 98.50 95 SER A N 1
ATOM 680 C CA . SER A 1 95 ? 10.224 6.823 -11.096 1.00 98.50 95 SER A CA 1
ATOM 681 C C . SER A 1 95 ? 9.027 7.765 -11.014 1.00 98.50 95 SER A C 1
ATOM 683 O O . SER A 1 95 ? 7.980 7.401 -10.477 1.00 98.50 95 SER A O 1
ATOM 685 N N . ASN A 1 96 ? 9.199 8.971 -11.552 1.00 98.25 96 ASN A N 1
ATOM 686 C CA . ASN A 1 96 ? 8.144 9.977 -11.607 1.00 98.25 96 ASN A CA 1
ATOM 687 C C . ASN A 1 96 ? 7.122 9.654 -12.707 1.00 98.25 96 ASN A C 1
ATOM 689 O O . ASN A 1 96 ? 7.407 8.885 -13.628 1.00 98.25 96 ASN A O 1
ATOM 693 N N . ASP A 1 97 ? 5.948 10.274 -12.614 1.00 98.81 97 ASP A N 1
ATOM 694 C CA . ASP A 1 97 ? 4.887 10.278 -13.629 1.00 98.81 97 ASP A CA 1
ATOM 695 C C . ASP A 1 97 ? 4.322 8.881 -13.983 1.00 98.81 97 ASP A C 1
ATOM 697 O O . ASP A 1 97 ? 3.625 8.724 -14.982 1.00 98.81 97 ASP A O 1
ATOM 701 N N . VAL A 1 98 ? 4.617 7.847 -13.182 1.00 98.88 98 VAL A N 1
ATOM 702 C CA . VAL A 1 98 ? 4.131 6.476 -13.413 1.00 98.88 98 VAL A CA 1
ATOM 703 C C . VAL A 1 98 ? 2.608 6.415 -13.301 1.00 98.88 98 VAL A C 1
ATOM 705 O O . VAL A 1 98 ? 2.019 6.990 -12.387 1.00 98.88 98 VAL A O 1
ATOM 708 N N . LEU A 1 99 ? 1.985 5.652 -14.199 1.00 98.94 99 LEU A N 1
ATOM 709 C CA . LEU A 1 99 ? 0.556 5.349 -14.162 1.00 98.94 99 LEU A CA 1
ATOM 710 C C . LEU A 1 99 ? 0.320 3.943 -13.595 1.00 98.94 99 LEU A C 1
ATOM 712 O O . LEU A 1 99 ? 0.889 2.962 -14.076 1.00 98.94 99 LEU A O 1
ATOM 716 N N . LEU A 1 100 ? -0.531 3.844 -12.584 1.00 98.94 100 LEU A N 1
ATOM 717 C CA . LEU A 1 100 ? -1.046 2.598 -12.028 1.00 98.94 100 LEU A CA 1
ATOM 718 C C . LEU A 1 100 ? -2.528 2.509 -12.396 1.00 98.94 100 LEU A C 1
ATOM 720 O O . LEU A 1 100 ? -3.287 3.409 -12.052 1.00 98.94 100 LEU A O 1
ATOM 724 N N . ASP A 1 101 ? -2.933 1.464 -13.103 1.00 98.88 101 ASP A N 1
ATOM 725 C CA . ASP A 1 101 ? -4.291 1.296 -13.627 1.00 98.88 101 ASP A CA 1
ATOM 726 C C . ASP A 1 101 ? -4.761 -0.138 -13.360 1.00 98.88 101 ASP A C 1
ATOM 728 O O . ASP A 1 101 ? -4.094 -1.086 -13.759 1.00 98.88 101 ASP A O 1
ATOM 732 N N . ASP A 1 102 ? -5.858 -0.312 -12.630 1.00 98.81 102 ASP A N 1
ATOM 733 C CA . ASP A 1 102 ? -6.352 -1.629 -12.195 1.00 98.81 102 ASP A CA 1
ATOM 734 C C . ASP A 1 102 ? -5.271 -2.481 -11.496 1.00 98.81 102 ASP A C 1
ATOM 736 O O . ASP A 1 102 ? -4.763 -3.490 -12.001 1.00 98.81 102 ASP A O 1
ATOM 740 N N . ILE A 1 103 ? -4.875 -2.035 -10.302 1.00 98.88 103 ILE A N 1
ATOM 741 C CA . ILE A 1 103 ? -3.898 -2.738 -9.468 1.00 98.88 103 ILE A CA 1
ATOM 742 C C . ILE A 1 103 ? -4.610 -3.404 -8.306 1.00 98.88 103 ILE A C 1
ATOM 744 O O . ILE A 1 103 ? -5.267 -2.729 -7.518 1.00 98.88 103 ILE A O 1
ATOM 748 N N . TRP A 1 104 ? -4.365 -4.702 -8.128 1.00 98.94 104 TRP A N 1
ATOM 749 C CA . TRP A 1 104 ? -4.760 -5.416 -6.919 1.00 98.94 104 TRP A CA 1
ATOM 750 C C . TRP A 1 104 ? -3.551 -6.018 -6.220 1.00 98.94 104 TRP A C 1
ATOM 752 O O . TRP A 1 104 ? -2.935 -6.963 -6.713 1.00 98.94 104 TRP A O 1
ATOM 762 N N . ALA A 1 105 ? -3.199 -5.460 -5.069 1.00 98.94 105 ALA A N 1
ATOM 763 C CA . ALA A 1 105 ? -2.150 -5.967 -4.207 1.00 98.94 105 ALA A CA 1
ATOM 764 C C . ALA A 1 105 ? -2.776 -6.658 -2.992 1.00 98.94 105 ALA A C 1
ATOM 766 O O . ALA A 1 105 ? -3.389 -6.007 -2.151 1.00 98.94 105 ALA A O 1
ATOM 767 N N . TRP A 1 106 ? -2.644 -7.982 -2.914 1.00 98.94 106 TRP A N 1
ATOM 768 C CA . TRP A 1 106 ? -3.359 -8.794 -1.933 1.00 98.94 106 TRP A CA 1
ATOM 769 C C . TRP A 1 106 ? -2.392 -9.654 -1.116 1.00 98.94 106 TRP A C 1
ATOM 771 O O . TRP A 1 106 ? -1.816 -10.641 -1.603 1.00 98.94 106 TRP A O 1
ATOM 781 N N . ARG A 1 107 ? -2.223 -9.305 0.166 1.00 98.88 107 ARG A N 1
ATOM 782 C CA . ARG A 1 107 ? -1.711 -10.263 1.148 1.00 98.88 107 ARG A CA 1
ATOM 783 C C . ARG A 1 107 ? -2.842 -11.235 1.462 1.00 98.88 107 ARG A C 1
ATOM 785 O O . ARG A 1 107 ? -3.886 -10.831 1.941 1.00 98.88 107 ARG A O 1
ATOM 792 N N . ALA A 1 108 ? -2.630 -12.520 1.214 1.00 98.81 108 ALA A N 1
ATOM 793 C CA . ALA A 1 108 ? -3.711 -13.487 1.304 1.00 98.81 108 ALA A CA 1
ATOM 794 C C . ALA A 1 108 ? -4.314 -13.583 2.715 1.00 98.81 108 ALA A C 1
ATOM 796 O O . ALA A 1 108 ? -3.589 -13.848 3.675 1.00 98.81 108 ALA A O 1
ATOM 797 N N . ASP A 1 109 ? -5.633 -13.429 2.829 1.00 98.38 109 ASP A N 1
ATOM 798 C CA . ASP A 1 109 ? -6.409 -13.636 4.061 1.00 98.38 109 ASP A CA 1
ATOM 799 C C . ASP A 1 109 ? -6.951 -15.075 4.191 1.00 98.38 109 ASP A C 1
ATOM 801 O O . ASP A 1 109 ? -7.345 -15.511 5.275 1.00 98.38 109 ASP A O 1
ATOM 805 N N . HIS A 1 110 ? -6.900 -15.856 3.106 1.00 98.12 110 HIS A N 1
ATOM 806 C CA . HIS A 1 110 ? -7.337 -17.250 3.065 1.00 98.12 110 HIS A CA 1
ATOM 807 C C . HIS A 1 110 ? -6.523 -18.104 2.080 1.00 98.12 110 HIS A C 1
ATOM 809 O O . HIS A 1 110 ? -5.826 -17.602 1.201 1.00 98.12 110 HIS A O 1
ATOM 815 N N . GLY A 1 111 ? -6.643 -19.429 2.207 1.00 97.94 111 GLY A N 1
ATOM 816 C CA . GLY A 1 111 ? -5.972 -20.405 1.345 1.00 97.94 111 GLY A CA 1
ATOM 817 C C . GLY A 1 111 ? -4.701 -21.001 1.960 1.00 97.94 111 GLY A C 1
ATOM 818 O O . GLY A 1 111 ? -4.518 -21.024 3.177 1.00 97.94 111 GLY A O 1
ATOM 819 N N . ALA A 1 112 ? -3.837 -21.557 1.116 1.00 95.56 112 ALA A N 1
ATOM 820 C CA . ALA A 1 112 ? -2.604 -22.211 1.534 1.00 95.56 112 ALA A CA 1
ATOM 821 C C . ALA A 1 112 ? -1.526 -21.191 1.931 1.00 95.56 112 ALA A C 1
ATOM 823 O O . ALA A 1 112 ? -1.310 -20.202 1.241 1.00 95.56 112 ALA A O 1
ATOM 824 N N . GLY A 1 113 ? -0.795 -21.464 3.014 1.00 95.50 113 GLY A N 1
ATOM 825 C CA . GLY A 1 113 ? 0.329 -20.620 3.428 1.00 95.50 113 GLY A CA 1
ATOM 826 C C . GLY A 1 113 ? -0.081 -19.246 3.962 1.00 95.50 113 GLY A C 1
ATOM 827 O O . GLY A 1 113 ? 0.669 -18.298 3.774 1.00 95.50 113 GLY A O 1
ATOM 828 N N . VAL A 1 114 ? -1.247 -19.139 4.606 1.00 97.88 114 VAL A N 1
ATOM 829 C CA . VAL A 1 114 ? -1.759 -17.894 5.197 1.00 97.88 114 VAL A CA 1
ATOM 830 C C . VAL A 1 114 ? -1.627 -17.884 6.717 1.00 97.88 114 VAL A C 1
ATOM 832 O O . VAL A 1 114 ? -1.867 -18.893 7.382 1.00 97.88 114 VAL A O 1
ATOM 835 N N . GLY A 1 115 ? -1.256 -16.724 7.256 1.00 97.50 115 GLY A N 1
ATOM 836 C CA . GLY A 1 115 ? -1.266 -16.406 8.679 1.00 97.50 115 GLY A CA 1
ATOM 837 C C . GLY A 1 115 ? -0.261 -15.309 9.022 1.00 97.50 115 GLY A C 1
ATOM 838 O O . GLY A 1 115 ? 0.706 -15.088 8.292 1.00 97.50 115 GLY A O 1
ATOM 839 N N . TRP A 1 116 ? -0.446 -14.666 10.175 1.00 98.25 116 TRP A N 1
ATOM 840 C CA . TRP A 1 116 ? 0.321 -13.484 10.593 1.00 98.25 116 TRP A CA 1
ATOM 841 C C . TRP A 1 116 ? 1.848 -13.628 10.495 1.00 98.25 116 TRP A C 1
ATOM 843 O O . TRP A 1 116 ? 2.546 -12.682 10.152 1.00 98.25 116 TRP A O 1
ATOM 853 N N . ILE A 1 117 ? 2.387 -14.816 10.779 1.00 97.44 117 ILE A N 1
ATOM 854 C CA . ILE A 1 117 ? 3.832 -15.104 10.701 1.00 97.44 117 ILE A CA 1
ATOM 855 C C . ILE A 1 117 ? 4.217 -15.979 9.496 1.00 97.44 117 ILE A C 1
ATOM 857 O O . ILE A 1 117 ? 5.348 -16.454 9.426 1.00 97.44 117 ILE A O 1
ATOM 861 N N . VAL A 1 118 ? 3.274 -16.252 8.590 1.00 97.50 118 VAL A N 1
ATOM 862 C CA . VAL A 1 118 ? 3.430 -17.208 7.480 1.00 97.50 118 VAL A CA 1
ATOM 863 C C . VAL A 1 118 ? 3.629 -16.471 6.157 1.00 97.50 118 VAL A C 1
ATOM 865 O O . VAL A 1 118 ? 4.685 -16.605 5.545 1.00 97.50 118 VAL A O 1
ATOM 868 N N . ASN A 1 119 ? 2.653 -15.665 5.736 1.00 98.50 119 ASN A N 1
ATOM 869 C CA . ASN A 1 119 ? 2.719 -14.834 4.531 1.00 98.50 119 ASN A CA 1
ATOM 870 C C . ASN A 1 119 ? 2.983 -13.373 4.899 1.00 98.50 119 ASN A C 1
ATOM 872 O O . ASN A 1 119 ? 2.160 -12.491 4.659 1.00 98.50 119 ASN A O 1
ATOM 876 N N . THR A 1 120 ? 4.111 -13.129 5.564 1.00 98.69 120 THR A N 1
ATOM 877 C CA . THR A 1 120 ? 4.433 -11.796 6.076 1.00 98.69 120 THR A CA 1
ATOM 878 C C . THR A 1 120 ? 4.591 -10.788 4.942 1.00 98.69 120 THR A C 1
ATOM 880 O O . THR A 1 120 ? 5.308 -11.070 3.973 1.00 98.69 120 THR A O 1
ATOM 883 N N . ALA A 1 121 ? 3.964 -9.621 5.087 1.00 98.81 121 ALA A N 1
ATOM 884 C CA . ALA A 1 121 ? 4.146 -8.500 4.178 1.00 98.81 121 ALA A CA 1
ATOM 885 C C . ALA A 1 121 ? 3.799 -7.164 4.821 1.00 98.81 121 ALA A C 1
ATOM 887 O O . ALA A 1 121 ? 2.707 -7.012 5.361 1.00 98.81 121 ALA A O 1
ATOM 888 N N . ASP A 1 122 ? 4.704 -6.193 4.715 1.00 98.88 122 ASP A N 1
ATOM 889 C CA . ASP A 1 122 ? 4.546 -4.898 5.375 1.00 98.88 122 ASP A CA 1
ATOM 890 C C . ASP A 1 122 ? 3.651 -3.959 4.559 1.00 98.88 122 ASP A C 1
ATOM 892 O O . ASP A 1 122 ? 2.722 -3.391 5.121 1.00 98.88 122 ASP A O 1
ATOM 896 N N . HIS A 1 123 ? 3.894 -3.834 3.247 1.00 98.94 123 HIS A N 1
ATOM 897 C CA . HIS A 1 123 ? 3.215 -2.854 2.386 1.00 98.94 123 HIS A CA 1
ATOM 898 C C . HIS A 1 123 ? 2.786 -3.442 1.040 1.00 98.94 123 HIS A C 1
ATOM 900 O O . HIS A 1 123 ? 3.519 -4.219 0.414 1.00 98.94 123 HIS A O 1
ATOM 906 N N . GLY A 1 124 ? 1.637 -3.005 0.532 1.00 98.94 124 GLY A N 1
ATOM 907 C CA . GLY A 1 124 ? 1.237 -3.296 -0.841 1.00 98.94 124 GLY A CA 1
ATOM 908 C C . GLY A 1 124 ? 1.927 -2.369 -1.821 1.00 98.94 124 GLY A C 1
ATOM 909 O O . GLY A 1 124 ? 2.612 -2.833 -2.734 1.00 98.94 124 GLY A O 1
ATOM 910 N N . LEU A 1 125 ? 1.828 -1.065 -1.581 1.00 98.94 125 LEU A N 1
ATOM 911 C CA . LEU A 1 125 ? 2.373 -0.042 -2.462 1.00 98.94 125 LEU A CA 1
ATOM 912 C C . LEU A 1 125 ? 3.172 1.000 -1.676 1.00 98.94 125 LEU A C 1
ATOM 914 O O . LEU A 1 125 ? 2.671 1.608 -0.734 1.00 98.94 125 LEU A O 1
ATOM 918 N N . VAL A 1 126 ? 4.400 1.253 -2.122 1.00 98.94 126 VAL A N 1
ATOM 919 C CA . VAL A 1 126 ? 5.206 2.400 -1.692 1.00 98.94 126 VAL A CA 1
ATOM 920 C C . VAL A 1 126 ? 5.485 3.282 -2.906 1.00 98.94 126 VAL A C 1
ATOM 922 O O . VAL A 1 126 ? 6.129 2.846 -3.864 1.00 98.94 126 VAL A O 1
ATOM 925 N N . VAL A 1 127 ? 5.016 4.529 -2.868 1.00 98.88 127 VAL A N 1
ATOM 926 C CA . VAL A 1 127 ? 5.222 5.521 -3.933 1.00 98.88 127 VAL A CA 1
ATOM 927 C C . VAL A 1 127 ? 6.210 6.575 -3.469 1.00 98.88 127 VAL A C 1
ATOM 929 O O . VAL A 1 127 ? 5.891 7.425 -2.647 1.00 98.88 127 VAL A O 1
ATOM 932 N N . ASN A 1 128 ? 7.410 6.552 -4.026 1.00 98.44 128 ASN A N 1
ATOM 933 C CA . ASN A 1 128 ? 8.411 7.591 -3.828 1.00 98.44 128 ASN A CA 1
ATOM 934 C C . ASN A 1 128 ? 8.361 8.630 -4.954 1.00 98.44 128 ASN A C 1
ATOM 936 O O . ASN A 1 128 ? 8.488 9.817 -4.670 1.00 98.44 128 ASN A O 1
ATOM 940 N N . GLY A 1 129 ? 8.160 8.194 -6.203 1.00 97.94 129 GLY A N 1
ATOM 941 C CA . GLY A 1 129 ? 8.097 9.044 -7.400 1.00 97.94 129 GLY A CA 1
ATOM 942 C C . GLY A 1 129 ? 7.087 10.190 -7.303 1.00 97.94 129 GLY A C 1
ATOM 943 O O . GLY A 1 129 ? 6.008 10.028 -6.734 1.00 97.94 129 GLY A O 1
ATOM 944 N N . ASP A 1 130 ? 7.436 11.344 -7.867 1.00 97.94 130 ASP A N 1
ATOM 945 C CA . ASP A 1 130 ? 6.532 12.491 -7.978 1.00 97.94 130 ASP A CA 1
ATOM 946 C C . ASP A 1 130 ? 5.549 12.301 -9.151 1.00 97.94 130 ASP A C 1
ATOM 948 O O . ASP A 1 130 ? 5.853 11.617 -10.128 1.00 97.94 130 ASP A O 1
ATOM 952 N N . ASN A 1 131 ? 4.375 12.928 -9.067 1.00 98.50 131 ASN A N 1
ATOM 953 C CA . ASN A 1 131 ? 3.308 12.951 -10.078 1.00 98.50 131 ASN A CA 1
ATOM 954 C C . ASN A 1 131 ? 2.803 11.569 -10.528 1.00 98.50 131 ASN A C 1
ATOM 956 O O . ASN A 1 131 ? 2.339 11.404 -11.652 1.00 98.50 131 ASN A O 1
ATOM 960 N N . VAL A 1 132 ? 2.911 10.561 -9.665 1.00 98.88 132 VAL A N 1
ATOM 961 C CA . VAL A 1 132 ? 2.340 9.235 -9.921 1.00 98.88 132 VAL A CA 1
ATOM 962 C C . VAL A 1 132 ? 0.813 9.321 -9.872 1.00 98.88 132 VAL A C 1
ATOM 964 O O . VAL A 1 132 ? 0.255 9.980 -8.992 1.00 98.88 132 VAL A O 1
ATOM 967 N N . THR A 1 133 ? 0.133 8.633 -10.786 1.00 98.94 133 THR A N 1
ATOM 968 C CA . THR A 1 133 ? -1.334 8.548 -10.809 1.00 98.94 133 THR A CA 1
ATOM 969 C C . THR A 1 133 ? -1.773 7.104 -10.625 1.00 98.94 133 THR A C 1
ATOM 971 O O . THR A 1 133 ? -1.273 6.220 -11.315 1.00 98.94 133 THR A O 1
ATOM 974 N N . ALA A 1 134 ? -2.722 6.865 -9.722 1.00 98.94 134 ALA A N 1
ATOM 975 C CA . ALA A 1 134 ? -3.370 5.577 -9.523 1.00 98.94 134 ALA A CA 1
ATOM 976 C C . ALA A 1 134 ? -4.863 5.653 -9.870 1.00 98.94 134 ALA A C 1
ATOM 978 O O . ALA A 1 134 ? -5.581 6.525 -9.385 1.00 98.94 134 ALA A O 1
ATOM 979 N N . LEU A 1 135 ? -5.329 4.730 -10.707 1.00 98.75 135 LEU A N 1
ATOM 980 C CA . LEU A 1 135 ? -6.704 4.610 -11.181 1.00 98.75 135 LEU A CA 1
ATOM 981 C C . LEU A 1 135 ? -7.188 3.195 -10.858 1.00 98.75 135 LEU A C 1
ATOM 983 O O . LEU A 1 135 ? -6.641 2.227 -11.376 1.00 98.75 135 LEU A O 1
ATOM 987 N N . GLY A 1 136 ? -8.186 3.053 -9.985 1.00 98.75 136 GLY A N 1
ATOM 988 C CA . GLY A 1 136 ? -8.653 1.721 -9.586 1.00 98.75 136 GLY A CA 1
ATOM 989 C C . GLY A 1 136 ? -7.611 0.967 -8.752 1.00 98.75 136 GLY A C 1
ATOM 990 O O . GLY A 1 136 ? -7.050 -0.032 -9.197 1.00 98.75 136 GLY A O 1
ATOM 991 N N . LEU A 1 137 ? -7.323 1.466 -7.546 1.00 98.94 137 LEU A N 1
ATOM 992 C CA . LEU A 1 137 ? -6.319 0.881 -6.656 1.00 98.94 137 LEU A CA 1
ATOM 993 C C . LEU A 1 137 ? -6.966 0.014 -5.562 1.00 98.94 137 LEU A C 1
ATOM 995 O O . LEU A 1 137 ? -7.756 0.513 -4.763 1.00 98.94 137 LEU A O 1
ATOM 999 N N . PHE A 1 138 ? -6.581 -1.258 -5.481 1.00 98.94 138 PHE A N 1
ATOM 1000 C CA . PHE A 1 138 ? -7.053 -2.225 -4.484 1.00 98.94 138 PHE A CA 1
ATOM 1001 C C . PHE A 1 138 ? -5.854 -2.764 -3.696 1.00 98.94 138 PHE A C 1
ATOM 1003 O O . PHE A 1 138 ? -4.953 -3.367 -4.286 1.00 98.94 138 PHE A O 1
ATOM 1010 N N . VAL A 1 139 ? -5.790 -2.541 -2.380 1.00 98.94 139 VAL A N 1
ATOM 1011 C CA . VAL A 1 139 ? -4.642 -2.979 -1.561 1.00 98.94 139 VAL A CA 1
ATOM 1012 C C . VAL A 1 139 ? -5.089 -3.521 -0.209 1.00 98.94 139 VAL A C 1
ATOM 1014 O O . VAL A 1 139 ? -5.654 -2.785 0.593 1.00 98.94 139 VAL A O 1
ATOM 1017 N N . GLU A 1 140 ? -4.827 -4.799 0.064 1.00 98.94 140 GLU A N 1
ATOM 1018 C CA . GLU A 1 140 ? -5.512 -5.519 1.144 1.00 98.94 140 GLU A CA 1
ATOM 1019 C C . GLU A 1 140 ? -4.591 -6.370 2.038 1.00 98.94 140 GLU A C 1
ATOM 1021 O O . GLU A 1 140 ? -3.649 -7.027 1.585 1.00 98.94 140 GLU A O 1
ATOM 1026 N N . HIS A 1 141 ? -4.945 -6.380 3.327 1.00 98.88 141 HIS A N 1
ATOM 1027 C CA . HIS A 1 141 ? -4.449 -7.206 4.429 1.00 98.88 141 HIS A CA 1
ATOM 1028 C C . HIS A 1 141 ? -2.955 -7.158 4.782 1.00 98.88 141 HIS A C 1
ATOM 1030 O O . HIS A 1 141 ? -2.476 -8.043 5.499 1.00 98.88 141 HIS A O 1
ATOM 1036 N N . TYR A 1 142 ? -2.208 -6.156 4.334 1.00 98.94 142 TYR A N 1
ATOM 1037 C CA . TYR A 1 142 ? -0.813 -5.938 4.717 1.00 98.94 142 TYR A CA 1
ATOM 1038 C C . TYR A 1 142 ? -0.655 -5.635 6.217 1.00 98.94 142 TYR A C 1
ATOM 1040 O O . TYR A 1 142 ? -1.582 -5.202 6.899 1.00 98.94 142 TYR A O 1
ATOM 1048 N N . GLN A 1 143 ? 0.530 -5.926 6.756 1.00 98.88 143 GLN A N 1
ATOM 1049 C CA . GLN A 1 143 ? 0.811 -5.883 8.195 1.00 98.88 143 GLN A CA 1
ATOM 1050 C C . GLN A 1 143 ? 1.186 -4.491 8.708 1.00 98.88 143 GLN A C 1
ATOM 1052 O O . GLN A 1 143 ? 1.243 -4.300 9.923 1.00 98.88 143 GLN A O 1
ATOM 1057 N N . LYS A 1 144 ? 1.439 -3.538 7.809 1.00 98.81 144 LYS A N 1
ATOM 1058 C CA . LYS A 1 144 ? 1.642 -2.120 8.115 1.00 98.81 144 LYS A CA 1
ATOM 1059 C C . LYS A 1 144 ? 0.761 -1.264 7.200 1.00 98.81 144 LYS A C 1
ATOM 1061 O O . LYS A 1 144 ? -0.348 -1.679 6.869 1.00 98.81 144 LYS A O 1
ATOM 1066 N N . GLU A 1 145 ? 1.219 -0.079 6.804 1.00 98.75 145 GLU A N 1
ATOM 1067 C CA . GLU A 1 145 ? 0.518 0.770 5.846 1.00 98.75 145 GLU A CA 1
ATOM 1068 C C . GLU A 1 145 ? 0.327 0.016 4.532 1.00 98.75 145 GLU A C 1
ATOM 1070 O O . GLU A 1 145 ? 1.291 -0.457 3.924 1.00 98.75 145 GLU A O 1
ATOM 1075 N N . GLN A 1 146 ? -0.915 -0.072 4.068 1.00 98.81 146 GLN A N 1
ATOM 1076 C CA . GLN A 1 146 ? -1.219 -0.771 2.819 1.00 98.81 146 GLN A CA 1
ATOM 1077 C C . GLN A 1 146 ? -0.640 0.021 1.643 1.00 98.81 146 GLN A C 1
ATOM 1079 O O . GLN A 1 146 ? 0.041 -0.540 0.779 1.00 98.81 146 GLN A O 1
ATOM 1084 N N . VAL A 1 147 ? -0.827 1.342 1.688 1.00 98.94 147 VAL A N 1
ATOM 1085 C CA . VAL A 1 147 ? -0.211 2.318 0.793 1.00 98.94 147 VAL A CA 1
ATOM 1086 C C . VAL A 1 147 ? 0.564 3.359 1.600 1.00 98.94 147 VAL A C 1
ATOM 1088 O O . VAL A 1 147 ? -0.005 4.038 2.456 1.0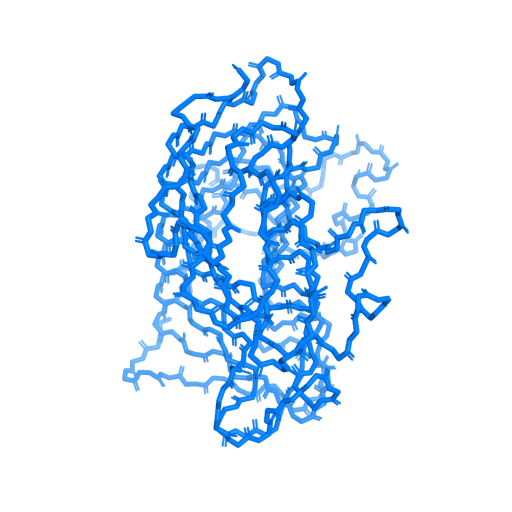0 98.94 147 VAL A O 1
ATOM 1091 N N . LEU A 1 148 ? 1.843 3.539 1.266 1.00 98.88 148 LEU A N 1
ATOM 1092 C CA . LEU A 1 148 ? 2.667 4.655 1.727 1.00 98.88 148 LEU A CA 1
ATOM 1093 C C . LEU A 1 148 ? 3.050 5.549 0.543 1.00 98.88 148 LEU A C 1
ATOM 1095 O O . LEU A 1 148 ? 3.774 5.132 -0.362 1.00 98.88 148 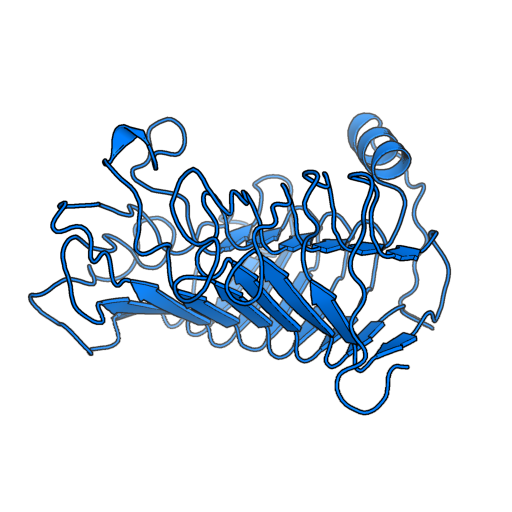LEU A O 1
ATOM 1099 N N . TRP A 1 149 ? 2.599 6.798 0.569 1.00 98.88 149 TRP A N 1
ATOM 1100 C CA . TRP A 1 149 ? 2.810 7.781 -0.485 1.00 98.88 149 TRP A CA 1
ATOM 1101 C C . TRP A 1 149 ? 3.756 8.896 -0.034 1.00 98.88 149 TRP A C 1
ATOM 1103 O O . TRP A 1 149 ? 3.393 9.786 0.733 1.00 98.88 149 TRP A O 1
ATOM 1113 N N . ASN A 1 150 ? 4.989 8.860 -0.527 1.00 98.25 150 ASN A N 1
ATOM 1114 C CA . ASN A 1 150 ? 6.053 9.806 -0.195 1.00 98.25 150 ASN A CA 1
ATOM 1115 C C . ASN A 1 150 ? 6.223 10.922 -1.237 1.00 98.25 150 ASN A C 1
ATOM 1117 O O . ASN A 1 150 ? 6.638 12.023 -0.871 1.00 98.25 150 ASN A O 1
ATOM 1121 N N . GLY A 1 151 ? 5.928 10.635 -2.509 1.00 96.69 151 GLY A N 1
ATOM 1122 C CA . GLY A 1 151 ? 6.098 11.568 -3.627 1.00 96.69 151 GLY A CA 1
ATOM 1123 C C . GLY A 1 151 ? 5.094 12.721 -3.645 1.00 96.69 151 GLY A C 1
ATOM 1124 O O . GLY A 1 151 ? 3.994 12.630 -3.096 1.00 96.69 151 GLY A O 1
ATOM 1125 N N . ASN A 1 152 ? 5.468 13.820 -4.295 1.00 97.00 152 ASN A N 1
ATOM 1126 C CA . ASN A 1 152 ? 4.638 15.011 -4.464 1.00 97.00 152 ASN A CA 1
ATOM 1127 C C . ASN A 1 152 ? 3.721 14.895 -5.679 1.00 97.00 152 ASN A C 1
ATOM 1129 O O . ASN A 1 152 ? 4.043 14.204 -6.637 1.00 97.00 152 ASN A O 1
ATOM 1133 N N . GLY A 1 153 ? 2.606 15.628 -5.672 1.00 97.75 153 GLY A N 1
ATOM 1134 C CA . GLY A 1 153 ? 1.723 15.753 -6.836 1.00 97.75 153 GLY A CA 1
ATOM 1135 C C . GLY A 1 153 ? 1.004 14.458 -7.210 1.00 97.75 153 GLY A C 1
ATOM 1136 O O . GLY A 1 153 ? 0.539 14.334 -8.336 1.00 97.75 153 GLY A O 1
ATOM 1137 N N . GLY A 1 154 ? 0.947 13.490 -6.292 1.00 98.56 154 GLY A N 1
ATOM 1138 C CA . GLY A 1 154 ? 0.281 12.218 -6.540 1.00 98.56 154 GLY A CA 1
ATOM 1139 C C . GLY A 1 154 ? -1.231 12.369 -6.663 1.00 98.56 154 GLY A C 1
ATOM 1140 O O . GLY A 1 154 ? -1.824 13.234 -6.017 1.00 98.56 154 GLY A O 1
ATOM 1141 N N . GLU A 1 155 ? -1.858 11.507 -7.452 1.00 98.88 155 GLU A N 1
ATOM 1142 C CA . GLU A 1 155 ? -3.312 11.457 -7.580 1.00 98.88 155 GLU A CA 1
ATOM 1143 C C . GLU A 1 155 ? -3.808 10.015 -7.524 1.00 98.88 155 GLU A C 1
ATOM 1145 O O . GLU A 1 155 ? -3.279 9.154 -8.222 1.00 98.88 155 GLU A O 1
ATOM 1150 N N . THR A 1 156 ? -4.842 9.761 -6.726 1.00 98.94 156 THR A N 1
ATOM 1151 C CA . THR A 1 156 ? -5.517 8.462 -6.670 1.00 98.94 156 THR A CA 1
ATOM 1152 C C . THR A 1 156 ? -7.009 8.642 -6.905 1.00 98.94 156 THR A C 1
ATOM 1154 O O . THR A 1 156 ? -7.700 9.316 -6.135 1.00 98.94 156 THR A O 1
ATOM 1157 N N . ILE A 1 157 ? -7.520 8.010 -7.957 1.00 98.88 157 ILE A N 1
ATOM 1158 C CA . ILE A 1 157 ? -8.941 7.972 -8.292 1.00 98.88 157 ILE A CA 1
ATOM 1159 C C . ILE A 1 157 ? -9.426 6.545 -8.080 1.00 98.88 157 ILE A C 1
ATOM 1161 O O . ILE A 1 157 ? -9.022 5.635 -8.803 1.00 98.88 157 ILE A O 1
ATOM 1165 N N . PHE A 1 158 ? -10.324 6.387 -7.111 1.00 98.88 158 PHE A N 1
ATOM 1166 C CA . PHE A 1 158 ? -10.784 5.119 -6.558 1.00 98.88 158 PHE A CA 1
ATOM 1167 C C . PHE A 1 158 ? -9.704 4.366 -5.766 1.00 98.88 158 PHE A C 1
ATOM 1169 O O . PHE A 1 158 ? -8.669 3.965 -6.303 1.00 98.88 158 PHE A O 1
ATOM 1176 N N . TYR A 1 159 ? -9.993 4.116 -4.487 1.00 98.94 159 TYR A N 1
ATOM 1177 C CA . TYR A 1 159 ? -9.201 3.242 -3.626 1.00 98.94 159 TYR A CA 1
ATOM 1178 C C . TYR A 1 159 ? -10.097 2.323 -2.800 1.00 98.94 159 TYR A C 1
ATOM 1180 O O . TYR A 1 159 ? -11.082 2.765 -2.202 1.00 98.94 159 TYR A O 1
ATOM 1188 N N . GLN A 1 160 ? -9.720 1.054 -2.728 1.00 98.88 160 GLN A N 1
ATOM 1189 C CA . GLN A 1 160 ? -10.351 0.043 -1.895 1.00 98.88 160 GLN A CA 1
ATOM 1190 C C . GLN A 1 160 ? -9.274 -0.640 -1.050 1.00 98.88 160 GLN A C 1
ATOM 1192 O O . GLN A 1 160 ? -8.188 -0.954 -1.542 1.00 98.88 160 GLN A O 1
ATOM 1197 N N . SER A 1 161 ? -9.579 -0.876 0.225 1.00 98.88 161 SER A N 1
ATOM 1198 C CA . SER A 1 161 ? -8.721 -1.698 1.072 1.00 98.88 161 SER A CA 1
ATOM 1199 C C . SER A 1 161 ? -9.442 -2.350 2.233 1.00 98.88 161 SER A C 1
ATOM 1201 O O . SER A 1 161 ? -10.289 -1.745 2.884 1.00 98.88 161 SER A O 1
ATOM 1203 N N . GLU A 1 162 ? -9.009 -3.550 2.592 1.00 98.81 162 GLU A N 1
ATOM 1204 C CA . GLU A 1 162 ? -9.394 -4.214 3.830 1.00 98.81 162 GLU A CA 1
ATOM 1205 C C . GLU A 1 162 ? -8.185 -4.362 4.753 1.00 98.81 162 GLU A C 1
ATOM 1207 O O . GLU A 1 162 ? -7.158 -4.917 4.357 1.00 98.81 162 GLU A O 1
ATOM 1212 N N . LEU A 1 163 ? -8.294 -3.874 5.990 1.00 98.81 163 LEU A N 1
ATOM 1213 C CA . LEU A 1 163 ? -7.265 -4.041 7.025 1.00 98.81 163 LEU A CA 1
ATOM 1214 C C . LEU A 1 163 ? -6.990 -5.541 7.288 1.00 98.81 163 LEU A C 1
ATOM 1216 O O . LEU A 1 163 ? -7.857 -6.380 7.017 1.00 98.81 163 LEU A O 1
ATOM 1220 N N . PRO A 1 164 ? -5.802 -5.927 7.796 1.00 98.62 164 PRO A N 1
ATOM 1221 C CA . PRO A 1 164 ? -5.490 -7.334 8.034 1.00 98.62 164 PRO A CA 1
ATOM 1222 C C . PRO A 1 164 ? -6.464 -7.940 9.042 1.00 98.62 164 PRO A C 1
ATOM 1224 O O . PRO A 1 164 ? -6.721 -7.366 10.096 1.00 98.62 164 PRO A O 1
ATOM 1227 N N . TYR A 1 165 ? -6.987 -9.126 8.749 1.00 98.56 165 TYR A N 1
ATOM 1228 C CA . TYR A 1 165 ? -7.946 -9.782 9.644 1.00 98.56 165 TYR A CA 1
ATOM 1229 C C . TYR A 1 165 ? -7.281 -10.427 10.858 1.00 98.56 165 TYR A C 1
ATOM 1231 O O . TYR A 1 165 ? -7.920 -10.622 11.895 1.00 98.56 165 TYR A O 1
ATOM 1239 N N . ASP A 1 166 ? -6.008 -10.786 10.699 1.00 98.31 166 ASP A N 1
ATOM 1240 C CA . ASP A 1 166 ? -5.242 -11.680 11.550 1.00 98.31 166 ASP A CA 1
ATOM 1241 C C . ASP A 1 166 ? -4.198 -11.052 12.509 1.00 98.31 166 ASP A C 1
ATOM 1243 O O . ASP A 1 166 ? -3.353 -11.813 12.994 1.00 98.31 166 ASP A O 1
ATOM 1247 N N . PRO A 1 167 ? -4.216 -9.745 12.875 1.00 98.56 167 PRO A N 1
ATOM 1248 C CA . PRO A 1 167 ? -3.387 -9.251 13.970 1.00 98.56 167 PRO A CA 1
ATOM 1249 C C . PRO A 1 167 ? -3.595 -10.069 15.261 1.00 98.56 167 PRO A C 1
ATOM 1251 O O . PRO A 1 167 ? -4.720 -10.170 15.758 1.00 98.56 167 PRO A O 1
ATOM 1254 N N . PRO A 1 168 ? -2.530 -10.635 15.863 1.00 98.44 168 PRO A N 1
ATOM 1255 C CA . PRO A 1 168 ? -2.647 -11.530 17.018 1.00 98.44 168 PRO A CA 1
ATOM 1256 C C . PRO A 1 168 ? -2.752 -10.788 18.357 1.00 98.44 168 PRO A C 1
ATOM 1258 O O . PRO A 1 168 ? -2.914 -11.408 19.405 1.00 98.44 168 PRO A O 1
ATOM 1261 N N . SER A 1 169 ? -2.575 -9.468 18.356 1.00 98.56 169 SER A N 1
ATOM 1262 C CA . SER A 1 169 ? -2.745 -8.571 19.501 1.00 98.56 169 SER A CA 1
ATOM 1263 C C . SER A 1 169 ? -2.670 -7.129 19.006 1.00 98.56 169 SER A C 1
ATOM 1265 O O . SER A 1 169 ? -2.110 -6.890 17.937 1.00 98.56 169 SER A O 1
ATOM 1267 N N . GLN A 1 170 ? -3.131 -6.163 19.809 1.00 98.50 170 GLN A N 1
ATOM 1268 C CA . GLN A 1 170 ? -2.913 -4.752 19.483 1.00 98.50 170 GLN A CA 1
ATOM 1269 C C . GLN A 1 170 ? -1.422 -4.440 19.332 1.00 98.50 170 GLN A C 1
ATOM 1271 O O . GLN A 1 170 ? -1.033 -3.833 18.353 1.00 98.50 170 GLN A O 1
ATOM 1276 N N . GLY A 1 171 ? -0.574 -4.909 20.256 1.00 98.38 171 GLY A N 1
ATOM 1277 C CA . GLY A 1 171 ? 0.858 -4.590 20.239 1.00 98.38 171 GLY A CA 1
ATOM 1278 C C . GLY A 1 171 ? 1.631 -5.172 19.051 1.00 98.38 171 GLY A C 1
ATOM 1279 O O . GLY A 1 171 ? 2.716 -4.691 18.747 1.00 98.38 171 GLY A O 1
ATOM 1280 N N . ALA A 1 172 ? 1.092 -6.191 18.373 1.00 98.12 172 ALA A N 1
ATOM 1281 C CA . ALA A 1 172 ? 1.656 -6.692 17.119 1.00 98.12 172 ALA A CA 1
ATOM 1282 C C . ALA A 1 172 ? 1.324 -5.785 15.921 1.00 98.12 172 ALA A C 1
ATOM 1284 O O . ALA A 1 172 ? 1.969 -5.900 14.884 1.00 98.12 172 ALA A O 1
ATOM 1285 N N . TRP A 1 173 ? 0.331 -4.907 16.071 1.00 98.25 173 TRP A N 1
ATOM 1286 C CA . TRP A 1 173 ? -0.193 -4.017 15.044 1.00 98.25 173 TRP A CA 1
ATOM 1287 C C . TRP A 1 173 ? -0.417 -2.616 15.646 1.00 98.25 173 TRP A C 1
ATOM 1289 O O . TRP A 1 173 ? -1.532 -2.177 15.935 1.00 98.25 173 TRP A O 1
ATOM 1299 N N . THR A 1 174 ? 0.701 -1.949 15.931 1.00 98.25 174 THR A N 1
ATOM 1300 C CA . THR A 1 174 ? 0.797 -0.613 16.535 1.00 98.25 174 THR A CA 1
ATOM 1301 C C . THR A 1 174 ? 1.889 0.152 15.799 1.00 98.25 174 THR A C 1
ATOM 1303 O O . THR A 1 174 ? 3.043 -0.286 15.810 1.00 98.25 174 THR A O 1
ATOM 1306 N N . ASP A 1 175 ? 1.558 1.311 15.232 1.00 97.56 175 ASP A N 1
ATOM 1307 C CA . ASP A 1 175 ? 2.545 2.236 14.681 1.00 97.56 175 ASP A CA 1
ATOM 1308 C C . ASP A 1 175 ? 3.017 3.250 15.737 1.00 97.56 175 ASP A C 1
ATOM 1310 O O . ASP A 1 175 ? 2.391 4.277 16.020 1.00 97.56 175 ASP A O 1
ATOM 1314 N N . GLY A 1 176 ? 4.145 2.944 16.381 1.00 95.94 176 GLY A N 1
ATOM 1315 C CA . GLY A 1 176 ? 4.742 3.799 17.402 1.00 95.94 176 GLY A CA 1
ATOM 1316 C C . GLY A 1 176 ? 3.837 3.984 18.625 1.00 95.94 176 GLY A C 1
ATOM 1317 O O . GLY A 1 176 ? 3.889 3.193 19.564 1.00 95.94 176 GLY A O 1
ATOM 1318 N N . LYS A 1 177 ? 3.063 5.075 18.651 1.00 95.62 177 LYS A N 1
ATOM 1319 C CA . LYS A 1 177 ? 2.073 5.368 19.708 1.00 95.62 177 LYS A CA 1
ATOM 1320 C C . LYS A 1 177 ? 0.623 5.238 19.233 1.00 95.62 177 LYS A C 1
ATOM 1322 O O . LYS A 1 177 ? -0.261 5.314 20.083 1.00 95.62 177 LYS A O 1
ATOM 1327 N N . ALA A 1 178 ? 0.394 5.109 17.928 1.00 97.88 178 ALA A N 1
ATOM 1328 C CA . ALA A 1 178 ? -0.928 4.940 17.348 1.00 97.88 178 ALA A CA 1
ATOM 1329 C C . ALA A 1 178 ? -1.334 3.464 17.390 1.00 97.88 178 ALA A C 1
ATOM 1331 O O . ALA A 1 178 ? -0.506 2.572 17.187 1.00 97.88 178 ALA A O 1
ATOM 1332 N N . ASN A 1 179 ? -2.605 3.197 17.663 1.00 98.62 179 ASN A N 1
ATOM 1333 C CA . ASN A 1 179 ? -3.149 1.857 17.491 1.00 98.62 179 ASN A CA 1
ATOM 1334 C C . ASN A 1 179 ? -3.368 1.597 16.000 1.00 98.62 179 ASN A C 1
ATOM 1336 O O . ASN A 1 179 ? -4.047 2.383 15.343 1.00 98.62 179 ASN A O 1
ATOM 1340 N N . GLY A 1 180 ? -2.826 0.486 15.500 1.00 98.50 180 GLY A N 1
ATOM 1341 C CA . GLY A 1 180 ? -2.921 0.118 14.095 1.00 98.50 180 GLY A CA 1
ATOM 1342 C C . GLY A 1 180 ? -1.959 0.875 13.179 1.00 98.50 180 GLY A C 1
ATOM 1343 O O . GLY A 1 180 ? -1.085 1.617 13.639 1.00 98.50 180 GLY A O 1
ATOM 1344 N N . TYR A 1 181 ? -2.105 0.605 11.887 1.00 98.81 181 TYR A N 1
ATOM 1345 C CA . TYR A 1 181 ? -1.378 1.237 10.794 1.00 98.81 181 TYR A CA 1
ATOM 1346 C C . TYR A 1 181 ? -2.417 1.746 9.792 1.00 98.81 181 TYR A C 1
ATOM 1348 O O . TYR A 1 181 ? -3.156 0.923 9.236 1.00 98.81 181 TYR A O 1
ATOM 1356 N N . PRO A 1 182 ? -2.461 3.059 9.500 1.00 98.69 182 PRO A N 1
ATOM 1357 C CA . PRO A 1 182 ? -3.425 3.585 8.551 1.00 98.69 182 PRO A CA 1
ATOM 1358 C C . PRO A 1 182 ? -3.302 2.887 7.203 1.00 98.69 182 PRO A C 1
ATOM 1360 O O . PRO A 1 182 ? -2.206 2.634 6.700 1.00 98.69 182 PRO A O 1
ATOM 1363 N N . SER A 1 183 ? -4.441 2.597 6.584 1.00 98.88 183 SER A N 1
ATOM 1364 C CA . SER A 1 183 ? -4.449 1.906 5.305 1.00 98.88 183 SER A CA 1
ATOM 1365 C C . SER A 1 183 ? -3.767 2.727 4.213 1.00 98.88 183 SER A C 1
ATOM 1367 O O . SER A 1 183 ? -3.069 2.153 3.383 1.00 98.88 183 SER A O 1
ATOM 1369 N N . TYR A 1 184 ? -3.953 4.045 4.220 1.00 98.94 184 TYR A N 1
ATOM 1370 C CA . TYR A 1 184 ? -3.357 4.944 3.241 1.00 98.94 184 TYR A CA 1
ATOM 1371 C C . TYR A 1 184 ? -2.682 6.119 3.945 1.00 98.94 184 TYR A C 1
ATOM 1373 O O . TYR A 1 184 ? -3.339 6.895 4.645 1.00 98.94 184 TYR A O 1
ATOM 1381 N N . VAL A 1 185 ? -1.376 6.266 3.742 1.00 98.88 185 VAL A N 1
ATOM 1382 C CA . VAL A 1 185 ? -0.573 7.332 4.348 1.00 98.88 185 VAL A CA 1
ATOM 1383 C C . VAL A 1 185 ? 0.020 8.212 3.264 1.00 98.88 185 VAL A C 1
ATOM 1385 O O . VAL A 1 185 ? 0.784 7.737 2.429 1.00 98.88 185 VAL A O 1
ATOM 1388 N N . VAL A 1 186 ? -0.263 9.512 3.314 1.00 98.81 186 VAL A N 1
ATOM 1389 C CA . VAL A 1 186 ? 0.546 10.522 2.625 1.00 98.81 186 VAL A CA 1
ATOM 1390 C C . VAL A 1 186 ? 1.586 11.036 3.616 1.00 98.81 186 VAL A C 1
ATOM 1392 O O . VAL A 1 186 ? 1.255 11.495 4.709 1.00 98.81 186 VAL A O 1
ATOM 1395 N N . SER A 1 187 ? 2.860 10.942 3.253 1.00 97.19 187 SER A N 1
ATOM 1396 C CA . SER A 1 187 ? 3.972 11.344 4.112 1.00 97.19 187 SER A CA 1
ATOM 1397 C C . SER A 1 187 ? 3.991 12.851 4.363 1.00 97.19 187 SER A C 1
ATOM 1399 O O . SER A 1 187 ? 3.705 13.651 3.476 1.00 97.19 187 SER A O 1
ATOM 1401 N N . ASN A 1 188 ? 4.467 13.251 5.545 1.00 96.00 188 ASN A N 1
ATOM 1402 C CA . ASN A 1 188 ? 4.716 14.649 5.926 1.00 96.00 188 ASN A CA 1
ATOM 1403 C C . ASN A 1 188 ? 5.707 15.396 5.022 1.00 96.00 188 ASN A C 1
ATOM 1405 O O . ASN A 1 188 ? 5.756 16.624 5.073 1.00 96.00 188 ASN A O 1
ATOM 1409 N N . SER A 1 189 ? 6.502 14.688 4.218 1.00 91.00 189 SER A N 1
ATOM 1410 C CA . SER A 1 189 ? 7.372 15.307 3.214 1.00 91.00 189 SER A CA 1
ATOM 1411 C C . SER A 1 189 ? 6.636 15.712 1.936 1.00 91.00 189 SER A C 1
ATOM 1413 O O . SER A 1 189 ? 7.167 16.526 1.182 1.00 91.00 189 SER A O 1
ATOM 1415 N N . ALA A 1 190 ? 5.449 15.157 1.674 1.00 95.12 190 ALA A N 1
ATOM 1416 C CA . ALA A 1 190 ? 4.686 15.463 0.477 1.00 95.12 190 ALA A CA 1
ATOM 1417 C C . ALA A 1 190 ? 3.990 16.824 0.609 1.00 95.12 190 ALA A C 1
ATOM 1419 O O . ALA A 1 190 ? 3.385 17.160 1.630 1.00 95.12 190 ALA A O 1
ATOM 1420 N N . SER A 1 191 ? 4.070 17.615 -0.455 1.00 94.62 191 SER A N 1
ATOM 1421 C CA . SER A 1 191 ? 3.491 18.959 -0.537 1.00 94.62 191 SER A CA 1
ATOM 1422 C C . SER A 1 191 ? 2.215 19.029 -1.377 1.00 94.62 191 SER A C 1
ATOM 1424 O O . SER A 1 191 ? 1.531 20.054 -1.351 1.00 94.62 191 SER A O 1
ATOM 1426 N N . GLY A 1 192 ? 1.871 17.951 -2.088 1.00 97.25 192 GLY A N 1
ATOM 1427 C CA . GLY A 1 192 ? 0.619 17.853 -2.826 1.00 97.25 192 GLY A CA 1
ATOM 1428 C C . GLY A 1 192 ? 0.177 16.417 -3.076 1.00 97.25 192 GLY A C 1
ATOM 1429 O O . GLY A 1 192 ? 1.023 15.552 -3.304 1.00 97.25 192 GLY A O 1
ATOM 1430 N N . HIS A 1 193 ? -1.131 16.182 -2.997 1.00 98.62 193 HIS A N 1
ATOM 1431 C CA . HIS A 1 193 ? -1.756 14.879 -3.202 1.00 98.62 193 HIS A CA 1
ATOM 1432 C C . HIS A 1 193 ? -3.274 15.030 -3.366 1.00 98.62 193 HIS A C 1
ATOM 1434 O O . HIS A 1 193 ? -3.910 15.676 -2.535 1.00 98.62 193 HIS A O 1
ATOM 1440 N N . GLN A 1 194 ? -3.858 14.403 -4.382 1.00 98.62 194 GLN A N 1
ATOM 1441 C CA . GLN A 1 194 ? -5.302 14.411 -4.618 1.00 98.62 194 GLN A CA 1
ATOM 1442 C C . GLN A 1 194 ? -5.869 12.997 -4.503 1.00 98.62 194 GLN A C 1
ATOM 1444 O O . GLN A 1 194 ? -5.313 12.054 -5.056 1.00 98.62 194 GLN A O 1
ATOM 1449 N N . ALA A 1 195 ? -6.985 12.843 -3.799 1.00 98.56 195 ALA A N 1
ATOM 1450 C CA . ALA A 1 195 ? -7.636 11.548 -3.628 1.00 98.56 195 ALA A CA 1
ATOM 1451 C C . ALA A 1 195 ? -9.151 11.662 -3.805 1.00 98.56 195 ALA A C 1
ATOM 1453 O O . ALA A 1 195 ? -9.756 12.623 -3.321 1.00 98.56 195 ALA A O 1
ATOM 1454 N N . TYR A 1 196 ? -9.753 10.676 -4.473 1.00 98.81 196 TYR A N 1
ATOM 1455 C CA . TYR A 1 196 ? -11.187 10.645 -4.763 1.00 98.81 196 TYR A CA 1
ATOM 1456 C C . TYR A 1 196 ? -11.763 9.237 -4.598 1.00 98.81 196 TYR A C 1
ATOM 1458 O O . TYR A 1 196 ? -11.299 8.306 -5.257 1.00 98.81 196 TYR A O 1
ATOM 1466 N N . GLY A 1 197 ? -12.806 9.089 -3.778 1.00 98.69 197 GLY A N 1
ATOM 1467 C CA . GLY A 1 197 ? -13.606 7.861 -3.693 1.00 98.69 197 GLY A CA 1
ATOM 1468 C C . GLY A 1 197 ? -12.868 6.696 -3.033 1.00 98.69 197 GLY A C 1
ATOM 1469 O O . GLY A 1 197 ? -12.465 5.746 -3.699 1.00 98.69 197 GLY A O 1
ATOM 1470 N N . PHE A 1 198 ? -12.668 6.778 -1.721 1.00 98.88 198 PHE A N 1
ATOM 1471 C CA . PHE A 1 198 ? -11.907 5.807 -0.937 1.00 98.88 198 PHE A CA 1
ATOM 1472 C C . PHE A 1 198 ? -12.836 5.008 -0.014 1.00 98.88 198 PHE A C 1
ATOM 1474 O O . PHE A 1 198 ? -13.604 5.592 0.754 1.00 98.88 198 PHE A O 1
ATOM 1481 N N . GLY A 1 199 ? -12.730 3.679 -0.041 1.00 98.88 199 GLY A N 1
ATOM 1482 C CA . GLY A 1 199 ? -13.430 2.771 0.869 1.00 98.88 199 GLY A CA 1
ATOM 1483 C C . GLY A 1 199 ? -12.454 1.890 1.641 1.00 98.88 199 GLY A C 1
ATOM 1484 O O . GLY A 1 199 ? -11.741 1.093 1.037 1.00 98.88 199 GLY A O 1
ATOM 1485 N N . ILE A 1 200 ? -12.437 2.027 2.969 1.00 98.94 200 ILE A N 1
ATOM 1486 C CA . ILE A 1 200 ? -11.498 1.321 3.852 1.00 98.94 200 ILE A CA 1
ATOM 1487 C C . ILE A 1 200 ? -12.277 0.477 4.866 1.00 98.94 200 ILE A C 1
ATOM 1489 O O . ILE A 1 200 ? -13.067 0.997 5.660 1.00 98.94 200 ILE A O 1
ATOM 1493 N N . TYR A 1 201 ? -12.064 -0.834 4.855 1.00 98.88 201 TYR A N 1
ATOM 1494 C CA . TYR A 1 201 ? -12.872 -1.799 5.598 1.00 98.88 201 TYR A CA 1
ATOM 1495 C C . TYR A 1 201 ? -12.092 -2.459 6.738 1.00 98.88 201 TYR A C 1
ATOM 1497 O O . TYR A 1 201 ? -10.875 -2.637 6.674 1.00 98.88 201 TYR A O 1
ATOM 1505 N N . SER A 1 202 ? -12.815 -2.872 7.781 1.00 98.50 202 SER A N 1
ATOM 1506 C CA . SER A 1 202 ? -12.284 -3.709 8.865 1.00 98.50 202 SER A CA 1
ATOM 1507 C C . SER A 1 202 ? -13.106 -4.983 9.059 1.00 98.50 202 SER A C 1
ATOM 1509 O O . SER A 1 202 ? -14.340 -4.946 9.079 1.00 98.50 202 SER A O 1
ATOM 1511 N N . PHE A 1 203 ? -12.400 -6.102 9.245 1.00 98.38 203 PHE A N 1
ATOM 1512 C CA . PHE A 1 203 ? -12.946 -7.404 9.635 1.00 98.38 203 PHE A CA 1
ATOM 1513 C C . PHE A 1 203 ? -11.927 -8.183 10.487 1.00 98.38 203 PHE A C 1
ATOM 1515 O O . PHE A 1 203 ? -11.399 -9.219 10.088 1.00 98.38 203 PHE A O 1
ATOM 1522 N N . PHE A 1 204 ? -11.610 -7.691 11.689 1.00 98.06 204 PHE A N 1
ATOM 1523 C CA . PHE A 1 204 ? -10.701 -8.416 12.584 1.00 98.06 204 PHE A CA 1
ATOM 1524 C C . PHE A 1 204 ? -11.398 -9.671 13.118 1.00 98.06 204 PHE A C 1
ATOM 1526 O O . PHE A 1 204 ? -12.313 -9.592 13.939 1.00 98.06 204 PHE A O 1
ATOM 1533 N N . ASN A 1 205 ? -10.989 -10.846 12.643 1.00 96.12 205 ASN A N 1
ATOM 1534 C CA . ASN A 1 205 ? -11.716 -12.097 12.881 1.00 96.12 205 ASN A CA 1
ATOM 1535 C C . ASN A 1 205 ? -11.054 -13.012 13.925 1.00 96.12 205 ASN A C 1
ATOM 1537 O O . ASN A 1 205 ? -11.550 -14.105 14.193 1.00 96.12 205 ASN A O 1
ATOM 1541 N N . GLN A 1 206 ? -9.983 -12.545 14.574 1.00 97.50 206 GLN A N 1
ATOM 1542 C CA . GLN A 1 206 ? -9.290 -13.281 15.641 1.00 97.50 206 GLN A CA 1
ATOM 1543 C C . GLN A 1 206 ? -9.992 -13.194 17.008 1.00 97.50 206 GLN A C 1
ATOM 1545 O O . GLN A 1 206 ? -9.504 -13.749 17.991 1.00 97.50 206 GLN A O 1
ATOM 1550 N N . GLY A 1 207 ? -11.122 -12.481 17.109 1.00 96.56 207 GLY A N 1
ATOM 1551 C CA . GLY A 1 207 ? -11.838 -12.276 18.375 1.00 96.56 207 GLY A CA 1
ATOM 1552 C C . GLY A 1 207 ? -11.110 -11.347 19.352 1.00 96.56 207 GLY A C 1
ATOM 1553 O O . GLY A 1 207 ? -11.395 -11.352 20.549 1.00 96.56 207 GLY A O 1
ATOM 1554 N N . ILE A 1 208 ? -10.160 -10.555 18.850 1.00 97.00 208 ILE A N 1
ATOM 1555 C CA . ILE A 1 208 ? -9.374 -9.585 19.612 1.00 97.00 208 ILE A CA 1
ATOM 1556 C C . ILE A 1 208 ? -9.931 -8.192 19.338 1.00 97.00 208 ILE A C 1
ATOM 1558 O O . ILE A 1 208 ? -10.196 -7.831 18.191 1.00 97.00 208 ILE A O 1
ATOM 1562 N N . ASN A 1 209 ? -10.097 -7.391 20.391 1.00 97.25 209 ASN A N 1
ATOM 1563 C CA . ASN A 1 209 ? -10.520 -6.002 20.253 1.00 97.25 209 ASN A CA 1
ATOM 1564 C C . ASN A 1 209 ? -9.366 -5.125 19.740 1.00 97.25 209 ASN A C 1
ATOM 1566 O O . ASN A 1 209 ? -8.716 -4.434 20.522 1.00 97.25 209 ASN A O 1
ATOM 1570 N N . ILE A 1 210 ? -9.094 -5.221 18.439 1.00 98.69 210 ILE A N 1
ATOM 1571 C CA . ILE A 1 210 ? -8.119 -4.402 17.721 1.00 98.69 210 ILE A CA 1
ATOM 1572 C C . ILE A 1 210 ? -8.711 -3.020 17.441 1.00 98.69 210 ILE A C 1
ATOM 1574 O O . ILE A 1 210 ? -9.834 -2.892 16.960 1.00 98.69 210 ILE A O 1
ATOM 1578 N N . ILE A 1 211 ? -7.943 -1.985 17.739 1.00 98.69 211 ILE A N 1
ATOM 1579 C CA . ILE A 1 211 ? -8.254 -0.595 17.449 1.00 98.69 211 ILE A CA 1
ATOM 1580 C C . ILE A 1 211 ? -7.332 -0.136 16.321 1.00 98.69 211 ILE A C 1
ATOM 1582 O O . ILE A 1 211 ? -6.116 -0.306 16.402 1.00 98.69 211 ILE A O 1
ATOM 1586 N N . GLU A 1 212 ? -7.926 0.449 15.288 1.00 98.81 212 GLU A N 1
ATOM 1587 C CA . GLU A 1 212 ? -7.248 1.321 14.333 1.00 98.81 212 GLU A CA 1
ATOM 1588 C C . GLU A 1 212 ? -7.606 2.765 14.696 1.00 98.81 212 GLU A C 1
ATOM 1590 O O . GLU A 1 212 ? -8.791 3.109 14.796 1.00 98.81 212 GLU A O 1
ATOM 1595 N N . ASP A 1 213 ? -6.612 3.614 14.939 1.00 98.81 213 ASP A N 1
ATOM 1596 C CA . ASP A 1 213 ? -6.870 5.009 15.289 1.00 98.81 213 ASP A CA 1
ATOM 1597 C C . ASP A 1 213 ? -7.372 5.786 14.063 1.00 98.81 213 ASP A C 1
ATOM 1599 O O . ASP A 1 213 ? -8.332 6.552 14.189 1.00 98.81 213 ASP A O 1
ATOM 1603 N N . ASN A 1 214 ? -6.769 5.583 12.883 1.00 98.75 214 ASN A N 1
ATOM 1604 C CA . ASN A 1 214 ? -7.103 6.310 11.655 1.00 98.75 214 ASN A CA 1
ATOM 1605 C C . ASN A 1 214 ? -6.998 5.417 10.418 1.00 98.75 214 ASN A C 1
ATOM 1607 O O . ASN A 1 214 ? -5.924 4.930 10.102 1.00 98.75 214 ASN A O 1
ATOM 1611 N N . ALA A 1 215 ? -8.056 5.312 9.616 1.00 98.81 215 ALA A N 1
ATOM 1612 C CA . ALA A 1 215 ? -7.962 4.597 8.339 1.00 98.81 215 ALA A CA 1
ATOM 1613 C C . ALA A 1 215 ? -7.025 5.273 7.321 1.00 98.81 215 ALA A C 1
ATOM 1615 O O . ALA A 1 215 ? -6.404 4.587 6.509 1.00 98.81 215 ALA A O 1
ATOM 1616 N N . MET A 1 216 ? -6.918 6.601 7.356 1.00 98.81 216 MET A N 1
ATOM 1617 C CA . MET A 1 216 ? -6.059 7.385 6.472 1.00 98.81 216 MET A CA 1
ATOM 1618 C C . MET A 1 216 ? -5.334 8.476 7.256 1.00 98.81 216 MET A C 1
ATOM 1620 O O . MET A 1 216 ? -5.908 9.094 8.158 1.00 98.81 216 MET A O 1
ATOM 1624 N N . THR A 1 217 ? -4.086 8.761 6.893 1.00 98.69 217 THR A N 1
ATOM 1625 C CA . THR A 1 217 ? -3.372 9.930 7.417 1.00 98.69 217 THR A CA 1
ATOM 1626 C C . THR A 1 217 ? -2.719 10.728 6.304 1.00 98.69 217 THR A C 1
ATOM 1628 O O . THR A 1 217 ? -2.160 10.179 5.358 1.00 98.69 217 THR A O 1
ATOM 1631 N N . VAL A 1 218 ? -2.823 12.054 6.400 1.00 98.50 218 VAL A N 1
ATOM 1632 C CA . VAL A 1 218 ? -2.212 12.982 5.437 1.00 98.50 218 VAL A CA 1
ATOM 1633 C C . VAL A 1 218 ? -1.684 14.240 6.135 1.00 98.50 218 VAL A C 1
ATOM 1635 O O . VAL A 1 218 ? -2.172 14.607 7.201 1.00 98.50 218 VAL A O 1
ATOM 1638 N N . PRO A 1 219 ? -0.736 14.982 5.559 1.00 96.94 219 PRO A N 1
ATOM 1639 C CA . PRO A 1 219 ? -0.347 16.289 6.068 1.00 96.94 219 PRO A CA 1
ATOM 1640 C C . PRO A 1 219 ? -1.442 17.321 5.781 1.00 96.94 219 PRO A C 1
ATOM 1642 O O . PRO A 1 219 ? -1.998 17.369 4.686 1.00 96.94 219 PRO A O 1
ATOM 1645 N N . THR A 1 220 ? -1.712 18.221 6.725 1.00 92.94 220 THR A N 1
ATOM 1646 C CA . THR A 1 220 ? -2.610 19.362 6.484 1.00 92.94 220 THR A CA 1
ATOM 1647 C C . THR A 1 220 ? -1.850 20.484 5.768 1.00 92.94 220 THR A C 1
ATOM 1649 O O . THR A 1 220 ? -1.376 21.435 6.392 1.00 92.94 220 THR A O 1
ATOM 1652 N N . THR A 1 221 ? -1.698 20.372 4.447 1.00 91.25 221 THR A N 1
ATOM 1653 C CA . THR A 1 221 ? -1.073 21.399 3.593 1.00 91.25 221 THR A CA 1
ATOM 1654 C C . THR A 1 221 ? -2.005 21.804 2.449 1.00 91.25 221 THR A C 1
ATOM 1656 O O . THR A 1 221 ? -2.910 21.067 2.081 1.00 91.25 221 THR A O 1
ATOM 1659 N N . LYS A 1 222 ? -1.809 22.999 1.873 1.00 91.31 222 LYS A N 1
ATOM 1660 C CA . LYS A 1 222 ? -2.713 23.545 0.839 1.00 91.31 222 LYS A CA 1
ATOM 1661 C C . LYS A 1 222 ? -2.771 22.728 -0.456 1.00 91.31 222 LYS A C 1
ATOM 1663 O O . LYS A 1 222 ? -3.722 22.900 -1.206 1.00 91.31 222 LYS A O 1
ATOM 1668 N N . GLY A 1 223 ? -1.742 21.935 -0.753 1.00 94.94 223 GLY A N 1
ATOM 1669 C CA . GLY A 1 223 ? -1.679 21.131 -1.975 1.00 94.94 223 GLY A CA 1
ATOM 1670 C C . GLY A 1 223 ? -2.326 19.755 -1.842 1.00 94.94 223 GLY A C 1
ATOM 1671 O O . GLY A 1 223 ? -2.269 18.988 -2.798 1.00 94.94 223 GLY A O 1
ATOM 1672 N N . ILE A 1 224 ? -2.875 19.420 -0.670 1.00 98.06 224 ILE A N 1
ATOM 1673 C CA . ILE A 1 224 ? -3.446 18.105 -0.389 1.00 98.06 224 ILE A CA 1
ATOM 1674 C C . ILE A 1 224 ? -4.948 18.243 -0.185 1.00 98.06 224 ILE A C 1
ATOM 1676 O O . ILE A 1 224 ? -5.379 18.974 0.707 1.00 98.06 224 ILE A O 1
ATOM 1680 N N . GLN A 1 225 ? -5.728 17.531 -0.996 1.00 98.00 225 GLN A N 1
ATOM 1681 C CA . GLN A 1 225 ? -7.180 17.475 -0.880 1.00 98.00 225 GLN A CA 1
ATOM 1682 C C . GLN A 1 225 ? -7.695 16.059 -1.139 1.00 98.00 225 GLN A C 1
ATOM 1684 O O . GLN A 1 225 ? -7.409 15.428 -2.155 1.00 98.00 225 GLN A O 1
ATOM 1689 N N . ILE A 1 226 ? -8.507 15.586 -0.207 1.00 98.44 226 ILE A N 1
ATOM 1690 C CA . ILE A 1 226 ? -9.123 14.268 -0.188 1.00 98.44 226 ILE A CA 1
ATOM 1691 C C . ILE A 1 226 ? -10.628 14.472 -0.313 1.00 98.44 226 ILE A C 1
ATOM 1693 O O . ILE A 1 226 ? -11.208 15.280 0.414 1.00 98.44 226 ILE A O 1
ATOM 1697 N N . ASN A 1 227 ? -11.254 13.747 -1.229 1.00 98.69 227 ASN A N 1
ATOM 1698 C CA . ASN A 1 227 ? -12.680 13.815 -1.498 1.00 98.69 227 ASN A CA 1
ATOM 1699 C C . ASN A 1 227 ? -13.274 12.409 -1.384 1.00 98.69 227 ASN A C 1
ATOM 1701 O O . ASN A 1 227 ? -12.742 11.452 -1.944 1.00 98.69 227 ASN A O 1
ATOM 1705 N N . ASP A 1 228 ? -14.389 12.299 -0.672 1.00 98.62 228 ASP A N 1
ATOM 1706 C CA . ASP A 1 228 ? -15.175 11.076 -0.521 1.00 98.62 228 ASP A CA 1
ATOM 1707 C C . ASP A 1 228 ? -14.367 9.881 0.006 1.00 98.62 228 ASP A C 1
ATOM 1709 O O . ASP A 1 228 ? -14.241 8.854 -0.659 1.00 98.62 228 ASP A O 1
ATOM 1713 N N . VAL A 1 229 ? -13.834 9.995 1.225 1.00 98.62 229 VAL A N 1
ATOM 1714 C CA . VAL A 1 229 ? -13.233 8.864 1.949 1.00 98.62 229 VAL A CA 1
ATOM 1715 C C . VAL A 1 229 ? -14.209 8.331 2.987 1.00 98.62 229 VAL A C 1
ATOM 1717 O O . VAL A 1 229 ? -14.886 9.100 3.670 1.00 98.62 229 VAL A O 1
ATOM 1720 N N . GLY A 1 230 ? -14.296 7.016 3.145 1.00 98.62 230 GLY A N 1
ATOM 1721 C CA . GLY A 1 230 ? -15.122 6.441 4.192 1.00 98.62 230 GLY A CA 1
ATOM 1722 C C . GLY A 1 230 ? -14.644 5.097 4.699 1.00 98.62 230 GLY A C 1
ATOM 1723 O O . GLY A 1 230 ? -13.945 4.349 4.014 1.00 98.62 230 GLY A O 1
ATOM 1724 N N . THR A 1 231 ? -15.045 4.806 5.933 1.00 98.94 231 THR A N 1
ATOM 1725 C CA . THR A 1 231 ? -14.734 3.548 6.606 1.00 98.94 231 THR A CA 1
ATOM 1726 C C . THR A 1 231 ? -15.976 2.714 6.846 1.00 98.94 231 THR A C 1
ATOM 1728 O O . THR A 1 231 ? -17.073 3.234 7.083 1.00 98.94 231 THR A O 1
ATOM 1731 N N . VAL A 1 232 ? -15.802 1.396 6.808 1.00 98.88 232 VAL A N 1
ATOM 1732 C CA . VAL A 1 232 ? -16.868 0.433 7.086 1.00 98.88 232 VAL A CA 1
ATOM 1733 C C . VAL A 1 232 ? -16.335 -0.654 8.010 1.00 98.88 232 VAL A C 1
ATOM 1735 O O . VAL A 1 232 ? -15.279 -1.245 7.792 1.00 98.88 232 VAL A O 1
ATOM 1738 N N . PHE A 1 233 ? -17.102 -0.950 9.050 1.00 98.75 233 PHE A N 1
ATOM 1739 C CA . PHE A 1 233 ? -16.917 -2.160 9.836 1.00 98.75 233 PHE A CA 1
ATOM 1740 C C . PHE A 1 233 ? -17.762 -3.257 9.202 1.00 98.75 233 PHE A C 1
ATOM 1742 O O . PHE A 1 233 ? -18.988 -3.137 9.166 1.00 98.75 233 PHE A O 1
ATOM 1749 N N . LEU A 1 234 ? -17.130 -4.301 8.673 1.00 98.25 234 LEU A N 1
ATOM 1750 C CA . LEU A 1 234 ? -17.850 -5.387 8.012 1.00 98.25 234 LEU A CA 1
ATOM 1751 C C . LEU A 1 234 ? -18.488 -6.304 9.053 1.00 98.25 234 LEU A C 1
ATOM 1753 O O . LEU A 1 234 ? -19.704 -6.498 9.058 1.00 98.25 234 LEU A O 1
ATOM 1757 N N . ASN A 1 235 ? -17.662 -6.871 9.933 1.00 97.06 235 ASN A N 1
ATOM 1758 C CA . ASN A 1 235 ? -18.050 -7.799 10.993 1.00 97.06 235 ASN A CA 1
ATOM 1759 C C . ASN A 1 235 ? -16.842 -8.035 11.933 1.00 97.06 235 ASN A C 1
ATOM 1761 O O . ASN A 1 235 ? -15.824 -7.354 11.828 1.00 97.06 235 ASN A O 1
ATOM 1765 N N . GLY A 1 236 ? -16.903 -9.048 12.797 1.00 96.50 236 GLY A N 1
ATOM 1766 C CA . GLY A 1 236 ? -15.779 -9.474 13.629 1.00 96.50 236 GLY A CA 1
ATOM 1767 C C . GLY A 1 236 ? -15.699 -8.684 14.931 1.00 96.50 236 GLY A C 1
ATOM 1768 O O . GLY A 1 236 ? -16.714 -8.449 15.590 1.00 96.50 236 GLY A O 1
ATOM 1769 N N . SER A 1 237 ? -14.489 -8.315 15.329 1.00 97.00 237 SER A N 1
ATOM 1770 C CA . SER A 1 237 ? -14.204 -7.517 16.522 1.00 97.00 237 SER A CA 1
ATOM 1771 C C . SER A 1 237 ? -13.438 -6.243 16.167 1.00 97.00 237 SER A C 1
ATOM 1773 O O . SER A 1 237 ? -13.034 -6.050 15.025 1.00 97.00 237 SER A O 1
ATOM 1775 N N . GLY A 1 238 ? -13.226 -5.369 17.151 1.00 98.06 238 GLY A N 1
ATOM 1776 C CA . GLY A 1 238 ? -12.444 -4.153 16.957 1.00 98.06 238 GLY A CA 1
ATOM 1777 C C . GLY A 1 238 ? -13.209 -3.009 16.297 1.00 98.06 238 GLY A C 1
ATOM 1778 O O . GLY A 1 238 ? -14.442 -3.015 16.238 1.00 98.06 238 GLY A O 1
ATOM 1779 N N . GLN A 1 239 ? -12.467 -1.995 15.857 1.00 98.62 239 GLN A N 1
ATOM 1780 C CA . GLN A 1 239 ? -13.023 -0.775 15.272 1.00 98.62 239 GLN A CA 1
ATOM 1781 C C . GLN A 1 239 ? -11.970 0.039 14.517 1.00 98.62 239 GLN A C 1
ATOM 1783 O O . GLN A 1 239 ? -10.774 -0.063 14.793 1.00 98.62 239 GLN A O 1
ATOM 1788 N N . ILE A 1 240 ? -12.453 0.926 13.649 1.00 98.88 240 ILE A N 1
ATOM 1789 C CA . ILE A 1 240 ? -11.693 2.063 13.128 1.00 98.88 240 ILE A CA 1
ATOM 1790 C C . ILE A 1 240 ? -12.243 3.319 13.797 1.00 98.88 240 ILE A C 1
ATOM 1792 O O . ILE A 1 240 ? -13.415 3.653 13.619 1.00 98.88 240 ILE A O 1
ATOM 1796 N N . THR A 1 241 ? -11.424 4.008 14.586 1.00 98.81 241 THR A N 1
ATOM 1797 C CA . THR A 1 241 ? -11.877 5.115 15.440 1.00 98.81 241 THR A CA 1
ATOM 1798 C C . THR A 1 241 ? -12.176 6.371 14.627 1.00 98.81 241 THR A C 1
ATOM 1800 O O . THR A 1 241 ? -13.202 7.011 14.872 1.00 98.81 241 THR A O 1
ATOM 1803 N N . HIS A 1 242 ? -11.338 6.668 13.630 1.00 98.88 242 HIS A N 1
ATOM 1804 C CA . HIS A 1 242 ? -11.481 7.811 12.734 1.00 98.88 242 HIS A CA 1
ATOM 1805 C C . HIS A 1 242 ? -11.233 7.434 11.271 1.00 98.88 242 HIS A C 1
ATOM 1807 O O . HIS A 1 242 ? -10.435 6.555 10.950 1.00 98.88 242 HIS A O 1
ATOM 1813 N N . VAL A 1 243 ? -11.912 8.139 10.370 1.00 98.88 243 VAL A N 1
ATOM 1814 C CA . VAL A 1 243 ? -11.748 7.981 8.921 1.00 98.88 243 VAL A CA 1
ATOM 1815 C C . VAL A 1 243 ? -10.401 8.554 8.481 1.00 98.88 243 VAL A C 1
ATOM 1817 O O . VAL A 1 243 ? -9.637 7.876 7.802 1.00 98.88 243 VAL A O 1
ATOM 1820 N N . ILE A 1 244 ? -10.091 9.786 8.890 1.00 98.81 244 ILE A N 1
ATOM 1821 C CA . ILE A 1 244 ? -8.869 10.486 8.480 1.00 98.81 244 ILE A CA 1
ATOM 1822 C C . ILE A 1 244 ? -8.423 11.494 9.539 1.00 98.81 244 ILE A C 1
ATOM 1824 O O . ILE A 1 244 ? -9.213 12.345 9.935 1.00 98.81 244 ILE A O 1
ATOM 1828 N N . ASN A 1 245 ? -7.165 11.437 9.991 1.00 98.25 245 ASN A N 1
ATOM 1829 C CA . ASN A 1 245 ? -6.554 12.426 10.902 1.00 98.25 245 ASN A CA 1
ATOM 1830 C C . ASN A 1 245 ? -7.444 12.894 12.086 1.00 98.25 245 ASN A C 1
ATOM 1832 O O . ASN A 1 245 ? -7.567 14.091 12.367 1.00 98.25 245 ASN A O 1
ATOM 1836 N N . GLY A 1 246 ? -8.107 11.970 12.777 1.00 98.31 246 GLY A N 1
ATOM 1837 C CA . GLY A 1 246 ? -8.996 12.262 13.904 1.00 98.31 246 GLY A CA 1
ATOM 1838 C C . GLY A 1 246 ? -10.404 12.729 13.514 1.00 98.31 246 GLY A C 1
ATOM 1839 O O . GLY A 1 246 ? -11.194 13.076 14.389 1.00 98.31 246 GLY A O 1
ATOM 1840 N N . GLN A 1 247 ? -10.727 12.777 12.220 1.00 98.50 247 GLN A N 1
ATOM 1841 C CA . GLN A 1 247 ? -12.036 13.153 11.681 1.00 98.50 247 GLN A CA 1
ATOM 1842 C C . GLN A 1 247 ? -12.831 11.931 11.217 1.00 98.50 247 GLN A C 1
ATOM 1844 O O . GLN A 1 247 ? -12.279 10.887 10.872 1.00 98.50 247 GLN A O 1
ATOM 1849 N N . GLY A 1 248 ? -14.153 12.092 11.168 1.00 98.12 248 GLY A N 1
ATOM 1850 C CA . GLY A 1 248 ? -15.089 11.020 10.843 1.00 98.12 248 GLY A CA 1
ATOM 1851 C C . GLY A 1 248 ? -15.484 10.188 12.064 1.00 98.12 248 GLY A C 1
ATOM 1852 O O . GLY A 1 248 ? -14.791 10.159 13.085 1.00 98.12 248 GLY A O 1
ATOM 1853 N N . THR A 1 249 ? -16.650 9.553 11.966 1.00 98.19 249 THR A N 1
ATOM 1854 C CA . THR A 1 249 ? -17.222 8.726 13.030 1.00 98.19 249 THR A CA 1
ATOM 1855 C C . THR A 1 249 ? -16.586 7.344 13.069 1.00 98.19 249 THR A C 1
ATOM 1857 O O . THR A 1 249 ? -16.147 6.812 12.052 1.00 98.19 249 THR A O 1
ATOM 1860 N N . THR A 1 250 ? -16.577 6.746 14.258 1.00 98.69 250 THR A N 1
ATOM 1861 C CA . THR A 1 250 ? -16.063 5.393 14.467 1.00 98.69 250 THR A CA 1
ATOM 1862 C C . THR A 1 250 ? -16.876 4.357 13.693 1.00 98.69 250 THR A C 1
ATOM 1864 O O . THR A 1 250 ? -18.102 4.299 13.822 1.00 98.69 250 THR A O 1
ATOM 1867 N N . ALA A 1 251 ? -16.186 3.494 12.954 1.00 98.62 251 ALA A N 1
ATOM 1868 C CA . ALA A 1 251 ? -16.744 2.282 12.370 1.00 98.62 251 ALA A CA 1
ATOM 1869 C C . ALA A 1 251 ? -16.547 1.117 13.349 1.00 98.62 251 ALA A C 1
ATOM 1871 O O . ALA A 1 251 ? -15.416 0.761 13.679 1.00 98.62 251 ALA A O 1
ATOM 1872 N N . SER A 1 252 ? -17.641 0.537 13.840 1.00 98.31 252 SER A N 1
ATOM 1873 C CA . SER A 1 252 ? -17.626 -0.565 14.809 1.00 98.31 252 SER A CA 1
ATOM 1874 C C . SER A 1 252 ? -18.880 -1.433 14.680 1.00 98.31 252 SER A C 1
ATOM 1876 O O . SER A 1 252 ? -19.760 -1.186 13.855 1.00 98.31 252 SER A O 1
ATOM 1878 N N . ILE A 1 253 ? -19.025 -2.421 15.564 1.00 97.38 253 ILE A N 1
ATOM 1879 C CA . ILE A 1 253 ? -20.225 -3.264 15.627 1.00 97.38 253 ILE A CA 1
ATOM 1880 C C . ILE A 1 253 ? -21.534 -2.474 15.811 1.00 97.38 253 ILE A C 1
ATOM 1882 O O . ILE A 1 253 ? -22.590 -2.933 15.381 1.00 97.38 253 ILE A O 1
ATOM 1886 N N . ALA A 1 254 ? -21.489 -1.277 16.407 1.00 97.56 254 ALA A N 1
ATOM 1887 C CA . ALA A 1 254 ? -22.674 -0.444 16.621 1.00 97.56 254 ALA A CA 1
ATOM 1888 C C . ALA A 1 254 ? -23.306 0.072 15.312 1.00 97.56 254 ALA A C 1
ATOM 1890 O O . ALA A 1 254 ? -24.486 0.421 15.301 1.00 97.56 254 ALA A O 1
ATOM 1891 N N . ASN A 1 255 ? -22.535 0.124 14.223 1.00 97.19 255 ASN A N 1
ATOM 1892 C CA . ASN A 1 255 ? -22.956 0.604 12.906 1.00 97.19 255 ASN A CA 1
ATOM 1893 C C . ASN A 1 255 ? -22.439 -0.298 11.768 1.00 97.19 255 ASN A C 1
ATOM 1895 O O . ASN A 1 255 ? -22.147 0.184 10.674 1.00 97.19 255 ASN A O 1
ATOM 1899 N N . GLY A 1 256 ? -22.338 -1.608 12.019 1.00 96.25 256 GLY A N 1
ATOM 1900 C CA . GLY A 1 256 ? -21.814 -2.576 11.052 1.00 96.25 256 GLY A CA 1
ATOM 1901 C C . GLY A 1 256 ? -22.503 -2.517 9.683 1.00 96.25 256 GLY A C 1
ATOM 1902 O O . GLY A 1 256 ? -23.714 -2.310 9.582 1.00 96.25 256 GLY A O 1
ATOM 1903 N N . GLY A 1 257 ? -21.707 -2.654 8.623 1.00 95.75 257 GLY A N 1
ATOM 1904 C CA . GLY A 1 257 ? -22.130 -2.545 7.224 1.00 95.75 257 GLY A CA 1
ATOM 1905 C C . GLY A 1 257 ? -22.495 -1.129 6.760 1.00 95.75 257 GLY A C 1
ATOM 1906 O O . GLY A 1 257 ? -22.793 -0.943 5.583 1.00 95.75 257 GLY A O 1
ATOM 1907 N N . SER A 1 258 ? -22.475 -0.129 7.646 1.00 97.88 258 SER A N 1
ATOM 1908 C CA . SER A 1 258 ? -22.763 1.264 7.291 1.00 97.88 258 SER A CA 1
ATOM 1909 C C . SER A 1 258 ? -21.482 2.033 6.970 1.00 97.88 258 SER A C 1
ATOM 1911 O O . SER A 1 258 ? -20.460 1.867 7.636 1.00 97.88 258 SER A O 1
ATOM 1913 N N . LEU A 1 259 ? -21.557 2.912 5.968 1.00 98.19 259 LEU A N 1
ATOM 1914 C CA . LEU A 1 259 ? -20.476 3.827 5.610 1.00 98.19 259 LEU A CA 1
ATOM 1915 C C . LEU A 1 259 ? -20.365 4.965 6.628 1.00 98.19 259 LEU A C 1
ATOM 1917 O O . LEU A 1 259 ? -21.357 5.628 6.932 1.00 98.19 259 LEU A O 1
ATOM 1921 N N . ASN A 1 260 ? -19.145 5.227 7.093 1.00 98.44 260 ASN A N 1
ATOM 1922 C CA . ASN A 1 260 ? -18.782 6.400 7.883 1.00 98.44 260 ASN A CA 1
ATOM 1923 C C . ASN A 1 260 ? -17.956 7.341 6.994 1.00 98.44 260 ASN A C 1
ATOM 1925 O O . ASN A 1 260 ? -16.773 7.070 6.787 1.00 98.44 260 ASN A O 1
ATOM 1929 N N . PRO A 1 261 ? -18.554 8.397 6.414 1.00 98.31 261 PRO A N 1
ATOM 1930 C CA . PRO A 1 261 ? -17.881 9.213 5.410 1.00 98.31 261 PRO A CA 1
ATOM 1931 C C . PRO A 1 261 ? -17.211 10.468 5.986 1.00 98.31 261 PRO A C 1
ATOM 1933 O O . PRO A 1 261 ? -17.683 11.075 6.950 1.00 98.31 261 PRO A O 1
ATOM 1936 N N . VAL A 1 262 ? -16.173 10.924 5.292 1.00 98.69 262 VAL A N 1
ATOM 1937 C CA . VAL A 1 262 ? -15.667 12.299 5.272 1.00 98.69 262 VAL A CA 1
ATOM 1938 C C . VAL A 1 262 ? -15.653 12.737 3.806 1.00 98.69 262 VAL A C 1
ATOM 1940 O O . VAL A 1 262 ? -14.905 12.207 2.990 1.00 98.69 262 VAL A O 1
ATOM 1943 N N . VAL A 1 263 ? -16.533 13.682 3.465 1.00 98.38 263 VAL A N 1
ATOM 1944 C CA . VAL A 1 263 ? -16.786 14.089 2.069 1.00 98.38 263 VAL A CA 1
ATOM 1945 C C . VAL A 1 263 ? -15.630 14.918 1.504 1.00 98.38 263 VAL A C 1
ATOM 1947 O O . VAL A 1 263 ? -15.282 14.762 0.343 1.00 98.38 263 VAL A O 1
ATOM 1950 N N . ILE A 1 264 ? -15.019 15.794 2.309 1.00 97.81 264 ILE A N 1
ATOM 1951 C CA . ILE A 1 264 ? -13.869 16.629 1.921 1.00 97.81 264 ILE A CA 1
ATOM 1952 C C . ILE A 1 264 ? -12.912 16.723 3.116 1.00 97.81 264 ILE A C 1
ATOM 1954 O O . ILE A 1 264 ? -13.375 16.855 4.252 1.00 97.81 264 ILE A O 1
ATOM 1958 N N . TYR A 1 265 ? -11.603 16.665 2.863 1.00 96.81 265 TYR A N 1
ATOM 1959 C CA . TYR A 1 265 ? -10.546 16.895 3.850 1.00 96.81 265 TYR A CA 1
ATOM 1960 C C . TYR A 1 265 ? -9.260 17.461 3.202 1.00 96.81 265 TYR A C 1
ATOM 1962 O O . TYR A 1 265 ? -8.877 16.991 2.132 1.00 96.81 265 TYR A O 1
ATOM 1970 N N . PRO A 1 266 ? -8.520 18.378 3.850 1.00 84.62 266 PRO A N 1
ATOM 1971 C CA . PRO A 1 266 ? -8.939 19.132 5.027 1.00 84.62 266 PRO A CA 1
ATOM 1972 C C . PRO A 1 266 ? -10.055 20.135 4.709 1.00 84.62 266 PRO A C 1
ATOM 1974 O O . PRO A 1 266 ? -10.029 20.758 3.623 1.00 84.62 266 PRO A O 1
#

InterPro domains:
  IPR012334 Pectin lyase fold [G3DSA:2.160.20.10] (9-256)
  IPR059186 Exo-beta-1,3-glucanase [cd23669] (1-265)
  IPR060344 Exo-beta-1,3-glucanase-like domain [PF27525] (1-162)

Foldseek 3Di:
DDDPAAEFEDAPLEASEEAAQDFAAEAERYEYEAYPHEHQENYEYHDPVVLVVCVVVVHDPHDDHQVGAYEYENYEYEQFAAEWGEYQEHYEYRHAQYEYYQYAQDHDLDHGQDAPPGRAYAEHYEYSYALYEYENEEFEQHLAANYEAEYENYEYEDYE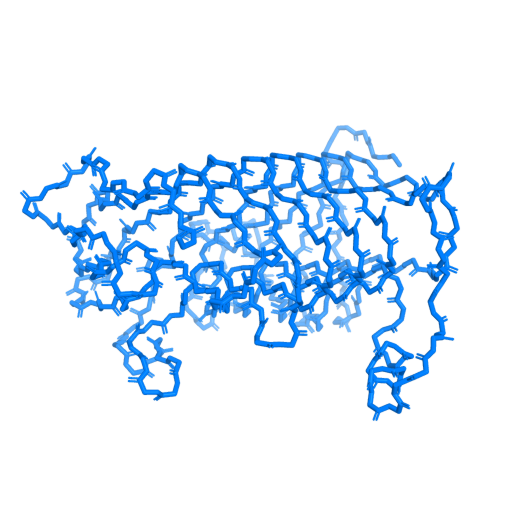YEHHQHDPAQVSAADPPFGHHANYEYDPNYQAYEEEAAEYEYHNANQYAGEGAENYEYDPHPRYKYAKFWYAYADHHHWYCAHYDNHWHIHGPVQHPDITIDGMDD

Sequence (266 aa):
MGLGFATLVPQTGRPALTVTDVDGVQITGLIVDAGPVNSSTLVQLGNSRLRSFADRFGINLFGNHASNPSSLSDVFFRIGGATAGSATTSIEINSNDVLLDDIWAWRADHGAGVGWIVNTADHGLVVNGDNVTALGLFVEHYQKEQVLWNGNGGETIFYQSELPYDPPSQGAWTDGKANGYPSYVVSNSASGHQAYGFGIYSFFNQGINIIEDNAMTVPTTKGIQINDVGTVFLNGSGQITHVINGQGTTASIANGGSLNPVVIYP